Protein AF-A0A1R2BJL4-F1 (afdb_monomer)

Structure (mmCIF, N/CA/C/O backbone):
data_AF-A0A1R2BJL4-F1
#
_entry.id   AF-A0A1R2BJL4-F1
#
loop_
_atom_site.group_PDB
_atom_site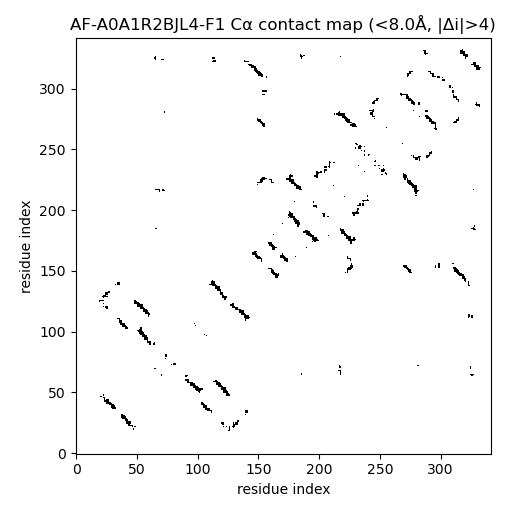.id
_atom_site.type_symbol
_atom_site.label_atom_id
_atom_site.label_alt_id
_atom_site.label_comp_id
_atom_site.label_asym_id
_atom_site.label_entity_id
_atom_site.label_seq_id
_atom_site.pdbx_PDB_ins_code
_atom_site.Cartn_x
_atom_site.Cartn_y
_atom_site.Cartn_z
_atom_site.occupancy
_atom_site.B_iso_or_equiv
_atom_site.auth_seq_id
_atom_site.auth_comp_id
_atom_site.auth_asym_id
_atom_site.auth_atom_id
_atom_site.pdbx_PDB_model_num
ATOM 1 N N . MET A 1 1 ? -61.678 41.851 78.976 1.00 39.38 1 MET A N 1
ATOM 2 C CA . MET A 1 1 ? -61.535 41.968 77.511 1.00 39.38 1 MET A CA 1
ATOM 3 C C . MET A 1 1 ? -60.397 41.042 77.109 1.00 39.38 1 MET A C 1
ATOM 5 O O . MET A 1 1 ? -59.270 41.277 77.517 1.00 39.38 1 MET A O 1
ATOM 9 N N . ILE A 1 2 ? -60.737 39.905 76.502 1.00 39.28 2 ILE A N 1
ATOM 10 C CA . ILE A 1 2 ? -59.840 38.771 76.231 1.00 39.28 2 ILE A CA 1
ATOM 11 C C . ILE A 1 2 ? -59.073 39.050 74.933 1.00 39.28 2 ILE A C 1
ATOM 13 O O . ILE A 1 2 ? -59.706 39.313 73.915 1.00 39.28 2 ILE A O 1
ATOM 17 N N . PHE A 1 3 ? -57.742 38.967 74.962 1.00 39.44 3 PHE A N 1
ATOM 18 C CA . PHE A 1 3 ? -56.905 38.888 73.762 1.00 39.44 3 PHE A CA 1
ATOM 19 C C . PHE A 1 3 ? -56.344 37.466 73.651 1.00 39.44 3 PHE A C 1
ATOM 21 O O . PHE A 1 3 ? -55.551 37.034 74.485 1.00 39.44 3 PHE A O 1
ATOM 28 N N . LEU A 1 4 ? -56.808 36.740 72.631 1.00 40.69 4 LEU A N 1
ATOM 29 C CA . LEU A 1 4 ? -56.277 35.455 72.182 1.00 40.69 4 LEU A CA 1
ATOM 30 C C . LEU A 1 4 ? -55.070 35.708 71.266 1.00 40.69 4 LEU A C 1
ATOM 32 O O . LEU A 1 4 ? -55.190 36.426 70.275 1.00 40.69 4 LEU A O 1
ATOM 36 N N . LEU A 1 5 ? -53.936 35.077 71.569 1.00 41.06 5 LEU A N 1
ATOM 37 C CA . LEU A 1 5 ? -52.771 34.967 70.691 1.00 41.06 5 LEU A CA 1
ATOM 38 C C . LEU A 1 5 ? -52.712 33.520 70.183 1.00 41.06 5 LEU A C 1
ATOM 40 O O . LEU A 1 5 ? -52.382 32.604 70.933 1.00 41.06 5 LEU A O 1
ATOM 44 N N . LEU A 1 6 ? -53.092 33.321 68.920 1.00 41.00 6 LEU A N 1
ATOM 45 C CA . LEU A 1 6 ? -52.952 32.065 68.183 1.00 41.00 6 LEU A CA 1
ATOM 46 C C . LEU A 1 6 ? -51.624 32.131 67.410 1.00 41.00 6 LEU A C 1
ATOM 48 O O . LEU A 1 6 ? -51.520 32.867 66.429 1.00 41.00 6 LEU A O 1
ATOM 52 N N . SER A 1 7 ? -50.597 31.401 67.849 1.00 42.72 7 SER A N 1
ATOM 53 C CA . SER A 1 7 ? -49.362 31.218 67.079 1.00 42.72 7 SER A CA 1
ATOM 54 C C . SER A 1 7 ? -49.481 29.977 66.189 1.00 42.72 7 SER A C 1
ATOM 56 O O . SER A 1 7 ? -49.625 28.847 66.652 1.00 42.72 7 SER A O 1
ATOM 58 N N . LEU A 1 8 ? -49.444 30.216 64.878 1.00 43.56 8 LEU A N 1
ATOM 59 C CA . LEU A 1 8 ? -49.367 29.208 63.825 1.00 43.56 8 LEU A CA 1
ATOM 60 C C . LEU A 1 8 ? -48.008 28.491 63.863 1.00 43.56 8 LEU A C 1
ATOM 62 O O . LEU A 1 8 ? -46.970 29.107 63.630 1.00 43.56 8 LEU A O 1
ATOM 66 N N . PHE A 1 9 ? -48.026 27.178 64.089 1.00 43.06 9 PHE A N 1
ATOM 67 C CA . PHE A 1 9 ? -46.920 26.276 63.765 1.00 43.06 9 PHE A CA 1
ATOM 68 C C . PHE A 1 9 ? -47.044 25.843 62.295 1.00 43.06 9 PHE A C 1
ATOM 70 O O . PHE A 1 9 ? -47.966 25.116 61.932 1.00 43.06 9 PHE A O 1
ATOM 77 N N . LEU A 1 10 ? -46.104 26.271 61.451 1.00 44.22 10 LEU A N 1
ATOM 78 C CA . LEU A 1 10 ? -45.851 25.697 60.125 1.00 44.22 10 LEU A CA 1
ATOM 79 C C . LEU A 1 10 ? -44.658 24.735 60.243 1.00 44.22 10 LEU A C 1
ATOM 81 O O . LEU A 1 10 ? -43.579 25.182 60.638 1.00 44.22 10 LEU A O 1
ATOM 85 N N . PRO A 1 11 ? -44.787 23.439 59.902 1.00 51.19 11 PRO A N 1
ATOM 86 C CA . PRO A 1 11 ? -43.633 22.562 59.816 1.00 51.19 11 PRO A CA 1
ATOM 87 C C . PRO A 1 11 ? -42.890 22.853 58.509 1.00 51.19 11 PRO A C 1
ATOM 89 O O . PRO A 1 11 ? -43.361 22.544 57.414 1.00 51.19 11 PRO A O 1
ATOM 92 N N . ILE A 1 12 ? -41.706 23.451 58.631 1.00 47.69 12 ILE A N 1
ATOM 93 C CA . ILE A 1 12 ? -40.718 23.536 57.556 1.00 47.69 12 ILE A CA 1
ATOM 94 C C . ILE A 1 12 ? -40.201 22.111 57.312 1.00 47.69 12 ILE A C 1
ATOM 96 O O . ILE A 1 12 ? -39.241 21.657 57.927 1.00 47.69 12 ILE A O 1
ATOM 100 N N . LEU A 1 13 ? -40.865 21.382 56.416 1.00 45.88 13 LEU A N 1
ATOM 101 C CA . LEU A 1 13 ? -40.318 20.192 55.768 1.00 45.88 13 LEU A CA 1
ATOM 102 C C . LEU A 1 13 ? -39.266 20.657 54.755 1.00 45.88 13 LEU A C 1
ATOM 104 O O . LEU A 1 13 ? -39.509 20.705 53.549 1.00 45.88 13 LEU A O 1
ATOM 108 N N . ALA A 1 14 ? -38.084 21.023 55.252 1.00 48.06 14 ALA A N 1
ATOM 109 C CA . ALA A 1 14 ? -36.888 21.070 54.428 1.00 48.06 14 ALA A CA 1
ATOM 110 C C . ALA A 1 14 ? -36.606 19.629 53.981 1.00 48.06 14 ALA A C 1
ATOM 112 O O . ALA A 1 14 ? -36.001 18.841 54.707 1.00 48.06 14 ALA A O 1
ATOM 113 N N . ARG A 1 15 ? -37.121 19.250 52.805 1.00 46.28 15 ARG A N 1
ATOM 114 C CA . ARG A 1 15 ? -36.668 18.047 52.109 1.00 46.28 15 ARG A CA 1
ATOM 115 C C . ARG A 1 15 ? -35.169 18.225 51.903 1.00 46.28 15 ARG A C 1
ATOM 117 O O . ARG A 1 15 ? -34.766 19.016 51.056 1.00 46.28 15 ARG A O 1
ATOM 124 N N . PHE A 1 16 ? -34.366 17.513 52.689 1.00 48.88 16 PHE A N 1
ATOM 125 C CA . PHE A 1 16 ? -32.985 17.225 52.340 1.00 48.88 16 PHE A CA 1
ATOM 126 C C . PHE A 1 16 ? -33.020 16.642 50.927 1.00 48.88 16 PHE A C 1
ATOM 128 O O . PHE A 1 16 ? -33.443 15.503 50.737 1.00 48.88 16 PHE A O 1
ATOM 135 N N . GLN A 1 17 ? -32.674 17.444 49.918 1.00 53.22 17 GLN A N 1
ATOM 136 C CA . GLN A 1 17 ? -32.287 16.869 48.643 1.00 53.22 17 GLN A CA 1
ATOM 137 C C . GLN A 1 17 ? -30.991 16.121 48.939 1.00 53.22 17 GLN A C 1
ATOM 139 O O . GLN A 1 17 ? -30.047 16.767 49.403 1.00 53.22 17 GLN A O 1
ATOM 144 N N . PRO A 1 18 ? -30.944 14.789 48.771 1.00 57.31 18 PRO A N 1
ATOM 145 C CA . PRO A 1 18 ? -29.688 14.076 48.890 1.00 57.31 18 PRO A CA 1
ATOM 146 C C . PRO A 1 18 ? -28.721 14.740 47.913 1.00 57.31 18 PRO A C 1
ATOM 148 O O . PRO A 1 18 ? -28.973 14.798 46.709 1.00 57.31 18 PRO A O 1
ATOM 151 N N . THR A 1 19 ? -27.664 15.343 48.449 1.00 61.03 19 THR A N 1
ATOM 152 C CA . THR A 1 19 ? -26.558 15.844 47.645 1.00 61.03 19 THR A CA 1
ATOM 153 C C . THR A 1 19 ? -25.978 14.627 46.958 1.00 61.03 19 THR A C 1
ATOM 155 O O . THR A 1 19 ? -25.401 13.777 47.631 1.00 61.03 19 THR A O 1
ATOM 158 N N . CYS A 1 20 ? -26.200 14.500 45.652 1.00 64.19 20 CYS A N 1
ATOM 159 C CA . CYS A 1 20 ? -25.606 13.422 44.884 1.00 64.19 20 CYS A CA 1
ATOM 160 C C . CYS A 1 20 ? -24.091 13.534 44.994 1.00 64.19 20 CYS A C 1
ATOM 162 O O . CYS A 1 20 ? -23.487 14.434 44.406 1.00 64.19 20 CYS A O 1
ATOM 164 N N . SER A 1 21 ? -23.490 12.658 45.792 1.00 63.16 21 SER A N 1
ATOM 165 C CA . SER A 1 21 ? -22.058 12.433 45.770 1.00 63.16 21 SER A CA 1
ATOM 166 C C . SER A 1 21 ? -21.698 11.913 44.377 1.00 63.16 21 SER A C 1
ATOM 168 O O . SER A 1 21 ? -22.420 11.125 43.766 1.00 63.16 21 SER A O 1
ATOM 170 N N . PHE A 1 22 ? -20.637 12.474 43.805 1.00 68.94 22 PHE A N 1
ATOM 171 C CA . PHE A 1 22 ? -20.229 12.227 42.426 1.00 68.94 22 PHE A CA 1
ATOM 172 C C . PHE A 1 22 ? -20.044 10.726 42.149 1.00 68.94 22 PHE A C 1
ATOM 174 O O . PHE A 1 22 ? -19.473 10.007 42.963 1.00 68.94 22 PHE A O 1
ATOM 181 N N . ILE A 1 23 ? -20.472 10.261 40.971 1.00 74.19 23 ILE A N 1
ATOM 182 C CA . ILE A 1 23 ? -20.143 8.910 40.498 1.00 74.19 23 ILE A CA 1
ATOM 183 C C . ILE A 1 23 ? -18.714 8.940 39.973 1.00 74.19 23 ILE A C 1
ATOM 185 O O . ILE A 1 23 ? -18.406 9.694 39.043 1.00 74.19 23 ILE A O 1
ATOM 189 N N . GLU A 1 24 ? -17.854 8.100 40.534 1.00 83.50 24 GLU A N 1
ATOM 190 C CA . GLU A 1 24 ? -16.481 7.989 40.065 1.00 83.50 24 GLU A CA 1
ATOM 191 C C . GLU A 1 24 ? -16.394 7.438 38.638 1.00 83.50 24 GLU A C 1
ATOM 193 O O . GLU A 1 24 ? -17.248 6.692 38.148 1.00 83.50 24 GLU A O 1
ATOM 198 N N . VAL A 1 25 ? -15.331 7.841 37.949 1.00 85.00 25 VAL A N 1
ATOM 199 C CA . VAL A 1 25 ? -15.048 7.402 36.586 1.00 85.00 25 VAL A CA 1
ATOM 200 C C . VAL A 1 25 ? -14.598 5.935 36.616 1.00 85.00 25 VAL A C 1
ATOM 202 O O . VAL A 1 25 ? -13.711 5.600 37.402 1.00 85.00 25 VAL A O 1
ATOM 205 N N . PRO A 1 26 ? -15.156 5.050 35.766 1.00 83.12 26 PRO A N 1
ATOM 206 C CA . PRO A 1 26 ? -14.699 3.670 35.705 1.00 83.12 26 PRO A CA 1
ATOM 207 C C . PRO A 1 26 ? -13.227 3.571 35.313 1.00 83.12 26 PRO A C 1
ATOM 209 O O . PRO A 1 26 ? -12.754 4.279 34.420 1.00 83.12 26 PRO A O 1
ATOM 212 N N . ILE A 1 27 ? -12.527 2.628 35.929 1.00 87.56 27 ILE A N 1
ATOM 213 C CA . ILE A 1 27 ? -11.133 2.313 35.635 1.00 87.56 27 ILE A CA 1
ATOM 214 C C . ILE A 1 27 ? -11.081 0.981 34.894 1.00 87.56 27 ILE A C 1
ATOM 216 O O . ILE A 1 27 ? -11.752 0.019 35.257 1.00 87.56 27 ILE A O 1
ATOM 220 N N . TRP A 1 28 ? -10.279 0.915 33.836 1.00 83.38 28 TRP A N 1
ATOM 221 C CA . TRP A 1 28 ? -10.058 -0.326 33.100 1.00 83.38 28 TRP A CA 1
ATOM 222 C C . TRP A 1 28 ? -9.296 -1.340 33.951 1.00 83.38 28 TRP A C 1
ATOM 224 O O . TRP A 1 28 ? -8.192 -1.052 34.406 1.00 83.38 28 TRP A O 1
ATOM 234 N N . VAL A 1 29 ? -9.856 -2.539 34.093 1.00 85.62 29 VAL A N 1
ATOM 235 C CA . VAL A 1 29 ? -9.201 -3.672 34.764 1.00 85.62 29 VAL A CA 1
ATOM 236 C C . VAL A 1 29 ? -8.473 -4.520 33.741 1.00 85.62 29 VAL A C 1
ATOM 238 O O . VAL A 1 29 ? -7.300 -4.855 33.904 1.00 85.62 29 VAL A O 1
ATOM 241 N N . SER A 1 30 ? -9.165 -4.877 32.658 1.00 83.12 30 SER A N 1
ATOM 242 C CA . SER A 1 30 ? -8.567 -5.671 31.598 1.00 83.12 30 SER A CA 1
ATOM 243 C C . SER A 1 30 ? -9.215 -5.408 30.244 1.00 83.12 30 SER A C 1
ATOM 245 O O . SER A 1 30 ? -10.410 -5.141 30.118 1.00 83.12 30 SER A O 1
ATOM 247 N N . LEU A 1 31 ? -8.381 -5.473 29.212 1.00 86.00 31 LEU A N 1
ATOM 248 C CA . LEU A 1 31 ? -8.778 -5.400 27.817 1.00 86.00 31 LEU A CA 1
ATOM 249 C C . LEU A 1 31 ? -7.982 -6.481 27.093 1.00 86.00 31 LEU A C 1
ATOM 251 O O . LEU A 1 31 ? -6.777 -6.351 26.881 1.00 86.00 31 LEU A O 1
ATOM 255 N N . ARG A 1 32 ? -8.639 -7.610 26.829 1.00 85.62 32 ARG A N 1
ATOM 256 C CA . ARG A 1 32 ? -8.005 -8.802 26.257 1.00 85.62 32 ARG A CA 1
ATOM 257 C C . ARG A 1 32 ? -8.651 -9.132 24.932 1.00 85.62 32 ARG A C 1
ATOM 259 O O . ARG A 1 32 ? -9.867 -9.056 24.801 1.00 85.62 32 ARG A O 1
ATOM 266 N N . LEU A 1 33 ? -7.840 -9.557 23.978 1.00 84.94 33 LEU A N 1
ATOM 267 C CA . LEU A 1 33 ? -8.310 -9.965 22.669 1.00 84.94 33 LEU A CA 1
ATOM 268 C C . LEU A 1 33 ? -7.955 -11.429 22.423 1.00 84.94 33 LEU A C 1
ATOM 270 O O . LEU A 1 33 ? -6.810 -11.835 22.610 1.00 84.94 33 LEU A O 1
ATOM 274 N N . ASN A 1 34 ? -8.942 -12.206 21.988 1.00 86.88 34 ASN A N 1
ATOM 275 C CA . ASN A 1 34 ? -8.758 -13.546 21.453 1.00 86.88 34 ASN A CA 1
ATOM 276 C C . ASN A 1 34 ? -9.230 -13.550 19.995 1.00 86.88 34 ASN A C 1
ATOM 278 O O . ASN A 1 34 ? -10.429 -13.634 19.729 1.00 86.88 34 ASN A O 1
ATOM 282 N N . SER A 1 35 ? -8.286 -13.408 19.058 1.00 84.25 35 SER A N 1
ATOM 283 C CA . SER A 1 35 ? -8.569 -13.188 17.633 1.00 84.25 35 SER A CA 1
ATOM 284 C C . SER A 1 35 ? -9.440 -11.941 17.421 1.00 84.25 35 SER A C 1
ATOM 286 O O . SER A 1 35 ? -8.940 -10.829 17.543 1.00 84.25 35 SER A O 1
ATOM 288 N N . THR A 1 36 ? -10.732 -12.096 17.155 1.00 88.50 36 THR A N 1
ATOM 289 C CA . THR A 1 36 ? -11.688 -10.996 16.970 1.00 88.50 36 THR A CA 1
ATOM 290 C C . THR A 1 36 ? -12.620 -10.789 18.164 1.00 88.50 36 THR A C 1
ATOM 292 O O . THR A 1 36 ? -13.431 -9.870 18.146 1.00 88.50 36 THR A O 1
ATOM 295 N N . ILE A 1 37 ? -12.549 -11.633 19.196 1.00 93.12 37 ILE A N 1
ATOM 296 C CA . ILE A 1 37 ? -13.400 -11.517 20.384 1.00 93.12 37 ILE A CA 1
ATOM 297 C C . ILE A 1 37 ? -12.640 -10.745 21.461 1.00 93.12 37 ILE A C 1
ATOM 299 O O . ILE A 1 37 ? -11.632 -11.220 21.991 1.00 93.12 37 ILE A O 1
ATOM 303 N N . GLY A 1 38 ? -13.128 -9.551 21.791 1.00 91.06 38 GLY A N 1
ATOM 304 C CA . GLY A 1 38 ? -12.616 -8.740 22.888 1.00 91.06 38 GLY A CA 1
ATOM 305 C C . GLY A 1 38 ? -13.358 -9.029 24.193 1.00 91.06 38 GLY A C 1
ATOM 306 O O . GLY A 1 38 ? -14.590 -9.032 24.223 1.00 91.06 38 GLY A O 1
ATOM 307 N N . ARG A 1 39 ? -12.609 -9.245 25.275 1.00 94.50 39 ARG A N 1
ATOM 308 C CA . ARG A 1 39 ? -13.103 -9.264 26.655 1.00 94.50 39 ARG A CA 1
ATOM 309 C C . ARG A 1 39 ? -12.700 -7.959 27.330 1.00 94.50 39 ARG A C 1
ATOM 311 O O . ARG A 1 39 ? -11.510 -7.657 27.440 1.00 94.50 39 ARG A O 1
ATOM 318 N N . PHE A 1 40 ? -13.703 -7.221 27.779 1.00 94.00 40 PHE A N 1
ATOM 319 C CA . PHE A 1 40 ? -13.568 -5.905 28.391 1.00 94.00 40 PHE A CA 1
ATOM 320 C C . PHE A 1 40 ? -13.999 -5.996 29.844 1.00 94.00 40 PHE A C 1
ATOM 322 O O . PHE A 1 40 ? -15.074 -6.526 30.113 1.00 94.00 40 PHE A O 1
ATOM 329 N N . GLU A 1 41 ? -13.180 -5.489 30.758 1.00 93.81 41 GLU A N 1
ATOM 330 C CA . GLU A 1 41 ? -13.454 -5.478 32.194 1.00 93.81 41 GLU A CA 1
ATOM 331 C C . GLU A 1 41 ? -13.072 -4.129 32.792 1.00 93.81 41 GLU A C 1
ATOM 333 O O . GLU A 1 41 ? -12.008 -3.575 32.491 1.00 93.81 41 GLU A O 1
ATOM 338 N N . TRP A 1 42 ? -13.936 -3.607 33.656 1.00 93.94 42 TRP A N 1
ATOM 339 C CA . TRP A 1 42 ? -13.728 -2.337 34.341 1.00 93.94 42 TRP A CA 1
ATOM 340 C C . TRP A 1 42 ? -14.223 -2.395 35.784 1.00 93.94 42 TRP A C 1
ATOM 342 O O . TRP A 1 42 ? -15.074 -3.199 36.152 1.00 93.94 42 TRP A O 1
ATOM 352 N N . GLU A 1 43 ? -13.697 -1.504 36.606 1.00 91.88 43 GLU A N 1
ATOM 353 C CA . GLU A 1 43 ? -14.032 -1.365 38.015 1.00 91.88 43 GLU A CA 1
ATOM 354 C C . GLU A 1 43 ? -14.427 0.073 38.333 1.00 91.88 43 GLU A C 1
ATOM 356 O O . GLU A 1 43 ? -14.174 1.000 37.564 1.00 91.88 43 GLU A O 1
ATOM 361 N N . LEU A 1 44 ? -15.091 0.240 39.472 1.00 83.50 44 LEU A N 1
ATOM 362 C CA . LEU A 1 44 ? -15.393 1.538 40.056 1.00 83.50 44 LEU A CA 1
ATOM 363 C C . LEU A 1 44 ? -14.644 1.614 41.389 1.00 83.50 44 LEU A C 1
ATOM 365 O O . LEU A 1 44 ? -14.825 0.689 42.187 1.00 83.50 44 LEU A O 1
ATOM 369 N N . PRO A 1 45 ? -13.805 2.640 41.613 1.00 73.94 45 PRO A N 1
ATOM 370 C CA . PRO A 1 45 ? -12.955 2.699 42.800 1.00 73.94 45 PRO A CA 1
ATOM 371 C C . PRO A 1 45 ? -13.771 2.824 44.096 1.00 73.94 45 PRO A C 1
ATOM 373 O O . PRO A 1 45 ? -13.427 2.192 45.094 1.00 73.94 45 PRO A O 1
ATOM 376 N N . TYR A 1 46 ? -14.889 3.555 44.067 1.00 69.56 46 TYR A N 1
ATOM 377 C CA . TYR A 1 46 ? -15.808 3.721 45.191 1.00 69.56 46 TYR A CA 1
ATOM 378 C C . TYR A 1 46 ? -17.244 4.039 44.725 1.00 69.56 46 TYR A C 1
ATOM 380 O O . TYR A 1 46 ? -17.455 4.665 43.685 1.00 69.56 46 TYR A O 1
ATOM 388 N N . LEU A 1 47 ? -18.252 3.587 45.485 1.00 66.56 47 LEU A N 1
ATOM 389 C CA . LEU A 1 47 ? -19.674 3.831 45.209 1.00 66.56 47 LEU A CA 1
ATOM 390 C C . LEU A 1 47 ? -20.467 4.029 46.502 1.00 66.56 47 LEU A C 1
ATOM 392 O O . LEU A 1 47 ? -20.569 3.107 47.307 1.00 66.56 47 LEU A O 1
ATOM 396 N N . GLU A 1 48 ? -21.105 5.191 46.646 1.00 67.00 48 GLU A N 1
ATOM 397 C CA . GLU A 1 48 ? -22.159 5.409 47.653 1.00 67.00 48 GLU A CA 1
ATOM 398 C C . GLU A 1 48 ? -23.559 5.081 47.113 1.00 67.00 48 GLU A C 1
ATOM 400 O O . GLU A 1 48 ? -24.489 4.881 47.891 1.00 67.00 48 GLU A O 1
ATOM 405 N N . ASP A 1 49 ? -23.709 4.999 45.787 1.00 78.69 49 ASP A N 1
ATOM 406 C CA . ASP A 1 49 ? -24.994 4.843 45.105 1.00 78.69 49 ASP A CA 1
ATOM 407 C C . ASP A 1 49 ? -25.058 3.560 44.249 1.00 78.69 49 ASP A C 1
ATOM 409 O O . ASP A 1 49 ? -24.045 2.960 43.876 1.00 78.69 49 ASP A O 1
ATOM 413 N N . THR A 1 50 ? -26.279 3.109 43.951 1.00 87.06 50 THR A N 1
ATOM 414 C CA . THR A 1 50 ? -26.542 1.885 43.189 1.00 87.06 50 THR A CA 1
ATOM 415 C C . THR A 1 50 ? -26.368 2.141 41.695 1.00 87.06 50 THR A C 1
ATOM 417 O O . THR A 1 50 ? -27.179 2.822 41.063 1.00 87.06 50 THR A O 1
ATOM 420 N N . ILE A 1 51 ? -25.336 1.532 41.109 1.00 87.69 51 ILE A N 1
ATOM 421 C CA . ILE A 1 51 ? -25.158 1.508 39.656 1.00 87.69 51 ILE A CA 1
ATOM 422 C C . ILE A 1 51 ? -26.250 0.663 39.015 1.00 87.69 51 ILE A C 1
ATOM 424 O O . ILE A 1 51 ? -26.418 -0.513 39.332 1.00 87.69 51 ILE A O 1
ATOM 428 N N . ILE A 1 52 ? -26.957 1.274 38.070 1.00 91.88 52 ILE A N 1
ATOM 429 C CA . ILE A 1 52 ? -28.023 0.627 37.303 1.00 91.88 52 ILE A CA 1
ATOM 430 C C . ILE A 1 52 ? -27.549 0.177 35.927 1.00 91.88 52 ILE A C 1
ATOM 432 O O . ILE A 1 52 ? -28.189 -0.666 35.304 1.00 91.88 52 ILE A O 1
ATOM 436 N N . LEU A 1 53 ? -26.447 0.743 35.428 1.00 95.12 53 LEU A N 1
ATOM 437 C CA . LEU A 1 53 ? -25.984 0.474 34.076 1.00 95.12 53 LEU A CA 1
ATOM 438 C C . LEU A 1 53 ? -24.520 0.860 33.886 1.00 95.12 53 LEU A C 1
ATOM 440 O O . LEU A 1 53 ? -24.032 1.833 34.454 1.00 95.12 53 LEU A O 1
ATOM 444 N N . HIS A 1 54 ? -23.854 0.153 32.992 1.00 95.19 54 HIS A N 1
ATOM 445 C CA . HIS A 1 54 ? -22.606 0.555 32.374 1.00 95.19 54 HIS A CA 1
ATOM 446 C C . HIS A 1 54 ? -22.828 0.734 30.882 1.00 95.19 54 HIS A C 1
ATOM 448 O O . HIS A 1 54 ? -23.563 -0.034 30.262 1.00 95.19 54 HIS A O 1
ATOM 454 N N . GLU A 1 55 ? -22.164 1.729 30.311 1.00 96.81 55 GLU A N 1
ATOM 455 C CA . GLU A 1 55 ? -22.179 2.007 28.886 1.00 96.81 55 GLU A CA 1
ATOM 456 C C . GLU A 1 55 ? -20.752 1.953 28.348 1.00 96.81 55 GLU A C 1
ATOM 458 O O . GLU A 1 55 ? -19.900 2.751 28.740 1.00 96.81 55 GLU A O 1
ATOM 463 N N . LEU A 1 56 ? -20.506 1.021 27.431 1.00 96.56 56 LEU A N 1
ATOM 464 C CA . LEU A 1 56 ? -19.245 0.883 26.716 1.00 96.56 56 LEU A CA 1
ATOM 465 C C . LEU A 1 56 ? -19.446 1.354 25.280 1.00 96.56 56 LEU A C 1
ATOM 467 O O . LEU A 1 56 ? -20.329 0.873 24.562 1.00 96.56 56 LEU A O 1
ATOM 471 N N . GLN A 1 57 ? -18.599 2.291 24.871 1.00 97.69 57 GLN A N 1
ATOM 472 C CA . GLN A 1 57 ? -18.578 2.838 23.528 1.00 97.69 57 GLN A CA 1
ATOM 473 C C . GLN A 1 57 ? -17.259 2.533 22.838 1.00 97.69 57 GLN A C 1
ATOM 475 O O . GLN A 1 57 ? -16.210 2.416 23.478 1.00 97.69 57 GLN A O 1
ATOM 480 N N . TYR A 1 58 ? -17.319 2.482 21.514 1.00 96.25 58 TYR A N 1
ATOM 481 C CA . TYR A 1 58 ? -16.140 2.408 20.673 1.00 96.25 58 TYR A CA 1
ATOM 482 C C . TYR A 1 58 ? -16.195 3.404 19.521 1.00 96.25 58 TYR A C 1
ATOM 484 O O . TYR A 1 58 ? -17.270 3.843 19.117 1.00 96.25 58 TYR A O 1
ATOM 492 N N . ALA A 1 59 ? -15.031 3.732 18.980 1.00 94.38 59 ALA A N 1
ATOM 493 C CA . ALA A 1 59 ? -14.878 4.398 17.696 1.00 94.38 59 ALA A CA 1
ATOM 494 C C . ALA A 1 59 ? -13.855 3.631 16.853 1.00 94.38 59 ALA A C 1
ATOM 496 O O . ALA A 1 59 ? -12.915 3.040 17.392 1.00 94.38 59 ALA A O 1
ATOM 497 N N . THR A 1 60 ? -14.029 3.653 15.537 1.00 91.69 60 THR A N 1
ATOM 498 C CA . THR A 1 60 ? -13.071 3.113 14.562 1.00 91.69 60 THR A CA 1
ATOM 499 C C . THR A 1 60 ? -12.530 4.244 13.700 1.00 91.69 60 THR A C 1
ATOM 501 O O . THR A 1 60 ? -13.114 5.330 13.680 1.00 91.69 60 THR A O 1
ATOM 504 N N . PRO A 1 61 ? -11.439 4.030 12.956 1.00 88.38 61 PRO A N 1
ATOM 505 C CA . PRO A 1 61 ? -11.042 4.983 11.945 1.00 88.38 61 PRO A CA 1
ATOM 506 C C . PRO A 1 61 ? -12.130 5.181 10.887 1.00 88.38 61 PRO A C 1
ATOM 508 O O . PRO A 1 61 ? -12.863 4.251 10.543 1.00 88.38 61 PRO A O 1
ATOM 511 N N . SER A 1 62 ? -12.229 6.398 10.368 1.00 86.88 62 SER A N 1
ATOM 512 C CA . SER A 1 62 ? -13.053 6.732 9.214 1.00 86.88 62 SER A CA 1
ATOM 513 C C . SER A 1 62 ? -12.430 6.169 7.934 1.00 86.88 62 SER A C 1
ATOM 515 O O . SER A 1 62 ? -11.257 5.795 7.893 1.00 86.88 62 SER A O 1
ATOM 517 N N . SER A 1 63 ? -13.191 6.167 6.839 1.00 81.06 63 SER A N 1
ATOM 518 C CA . SER A 1 63 ? -12.683 5.762 5.519 1.00 81.06 63 SER A CA 1
ATOM 519 C C . SER A 1 63 ? -11.522 6.628 5.007 1.00 81.06 63 SER A C 1
ATOM 521 O O . SER A 1 63 ? -10.811 6.222 4.092 1.00 81.06 63 SER A O 1
ATOM 523 N N . GLN A 1 64 ? -11.310 7.814 5.584 1.00 81.44 64 GLN A N 1
ATOM 524 C CA . GLN A 1 64 ? -10.213 8.711 5.217 1.00 81.44 64 GLN A CA 1
ATOM 525 C C . GLN A 1 64 ? -8.899 8.362 5.924 1.00 81.44 64 GLN A C 1
ATOM 527 O O . GLN A 1 64 ? -7.844 8.790 5.464 1.00 81.44 64 GLN A O 1
ATOM 532 N N . TRP A 1 65 ? -8.946 7.571 7.002 1.00 81.94 65 TRP A N 1
ATOM 533 C CA . TRP A 1 65 ? -7.770 7.194 7.791 1.00 81.94 65 TRP A CA 1
ATOM 534 C C . TRP A 1 65 ? -6.671 6.577 6.931 1.00 81.94 65 TRP A C 1
ATOM 536 O O . TRP A 1 65 ? -5.533 7.037 6.934 1.00 81.94 65 TRP A O 1
ATOM 546 N N . CYS A 1 66 ? -7.027 5.562 6.147 1.00 76.44 66 CYS A N 1
ATOM 547 C CA . CYS A 1 66 ? -6.065 4.814 5.348 1.00 76.44 66 CYS A CA 1
ATOM 548 C C . CYS A 1 66 ? -5.496 5.632 4.175 1.00 76.44 66 CYS A C 1
ATOM 550 O O . CYS A 1 66 ? -4.458 5.270 3.641 1.00 76.44 66 CYS A O 1
ATOM 552 N N . ASN A 1 67 ? -6.133 6.750 3.809 1.00 77.31 67 ASN A N 1
ATOM 553 C CA . ASN A 1 67 ? -5.668 7.662 2.761 1.00 77.31 67 ASN A CA 1
ATOM 554 C C . ASN A 1 67 ? -4.913 8.880 3.325 1.00 77.31 67 ASN A C 1
ATOM 556 O O . ASN A 1 67 ? -4.549 9.792 2.581 1.00 77.31 67 ASN A O 1
ATOM 560 N N . SER A 1 68 ? -4.692 8.942 4.640 1.00 80.38 68 SER A N 1
ATOM 561 C CA . SER A 1 68 ? -3.987 10.062 5.255 1.00 80.38 68 SER A CA 1
ATOM 562 C C . SER A 1 68 ? -2.483 9.971 5.008 1.00 80.38 68 SER A C 1
ATOM 564 O O . SER A 1 68 ? -1.799 9.081 5.522 1.00 80.38 68 SER A O 1
ATOM 566 N N . LEU A 1 69 ? -1.951 10.975 4.309 1.00 75.75 69 LEU A N 1
ATOM 567 C CA . LEU A 1 69 ? -0.514 11.166 4.087 1.00 75.75 69 LEU A CA 1
ATOM 568 C C . LEU A 1 69 ? 0.298 11.080 5.383 1.00 75.75 69 LEU A C 1
ATOM 570 O O . LEU A 1 69 ? 1.356 10.448 5.426 1.00 75.75 69 LEU A O 1
ATOM 574 N N . SER A 1 70 ? -0.224 11.701 6.444 1.00 74.38 70 SER A N 1
ATOM 575 C CA . SER A 1 70 ? 0.434 11.800 7.744 1.00 74.38 70 SER A CA 1
ATOM 576 C C . SER A 1 70 ? 0.581 10.434 8.410 1.00 74.38 70 SER A C 1
ATOM 578 O O . SER A 1 70 ? 1.631 10.146 8.978 1.00 74.38 70 SER A O 1
ATOM 580 N N . ILE A 1 71 ? -0.426 9.559 8.295 1.00 71.44 71 ILE A N 1
ATOM 581 C CA . ILE A 1 71 ? -0.401 8.214 8.898 1.00 71.44 71 ILE A CA 1
ATOM 582 C C . ILE A 1 71 ? 0.697 7.354 8.257 1.00 71.44 71 ILE A C 1
ATOM 584 O O . ILE A 1 71 ? 1.401 6.620 8.958 1.00 71.44 71 ILE A O 1
ATOM 588 N N . GLY A 1 72 ? 0.910 7.528 6.948 1.00 66.81 72 GLY A N 1
ATOM 589 C CA . GLY A 1 72 ? 2.007 6.945 6.169 1.00 66.81 72 GLY A CA 1
ATOM 590 C C . GLY A 1 72 ? 3.412 7.209 6.719 1.00 66.81 72 GLY A C 1
ATOM 591 O O . GLY A 1 72 ? 4.321 6.407 6.485 1.00 66.81 72 GLY A O 1
ATOM 592 N N . MET A 1 73 ? 3.587 8.318 7.443 1.00 68.94 73 MET A N 1
ATOM 593 C CA . MET A 1 73 ? 4.881 8.820 7.915 1.00 68.94 73 MET A CA 1
ATOM 594 C C . MET A 1 73 ? 5.142 8.546 9.401 1.00 68.94 73 MET A C 1
ATOM 596 O O . MET A 1 73 ? 6.271 8.709 9.864 1.00 68.94 73 MET A O 1
ATOM 600 N N . ILE A 1 74 ? 4.130 8.119 10.163 1.00 68.44 74 ILE A N 1
ATOM 601 C CA . ILE A 1 74 ? 4.281 7.872 11.600 1.00 68.44 74 ILE A CA 1
ATOM 602 C C . ILE A 1 74 ? 5.163 6.643 11.834 1.00 68.44 74 ILE A C 1
ATOM 604 O O . ILE A 1 74 ? 4.891 5.544 11.334 1.00 68.44 74 ILE A O 1
ATOM 608 N N . ASN A 1 75 ? 6.194 6.807 12.665 1.00 66.50 75 ASN A N 1
ATOM 609 C CA . ASN A 1 75 ? 6.973 5.698 13.195 1.00 66.50 75 ASN A CA 1
ATOM 610 C C . ASN A 1 75 ? 6.315 5.149 14.468 1.00 66.50 75 ASN A C 1
ATOM 612 O O . ASN A 1 75 ? 6.587 5.613 15.571 1.00 66.50 75 ASN A O 1
ATOM 616 N N . TRP A 1 76 ? 5.483 4.119 14.321 1.00 63.12 76 TRP A N 1
ATOM 617 C CA . TRP A 1 76 ? 4.791 3.492 15.452 1.00 63.12 76 TRP A CA 1
ATOM 618 C C . TRP A 1 76 ? 5.722 2.755 16.429 1.00 63.12 76 TRP A C 1
ATOM 620 O O . TRP A 1 76 ? 5.304 2.452 17.540 1.00 63.12 76 TRP A O 1
ATOM 630 N N . ASN A 1 77 ? 6.994 2.533 16.071 1.00 57.66 77 ASN A N 1
ATOM 631 C CA . ASN A 1 77 ? 7.996 1.998 16.999 1.00 57.66 77 ASN A CA 1
ATOM 632 C C . ASN A 1 77 ? 8.590 3.084 17.915 1.00 57.66 77 ASN A C 1
ATOM 634 O O . ASN A 1 77 ? 9.301 2.756 18.861 1.00 57.66 77 ASN A O 1
ATOM 638 N N . ASN A 1 78 ? 8.327 4.366 17.634 1.00 59.59 78 ASN A N 1
ATOM 639 C CA . ASN A 1 78 ? 8.728 5.491 18.474 1.00 59.59 78 ASN A CA 1
ATOM 640 C C . ASN A 1 78 ? 7.597 6.542 18.561 1.00 59.59 78 ASN A C 1
ATOM 642 O O . ASN A 1 78 ? 7.676 7.601 17.931 1.00 59.59 78 ASN A O 1
ATOM 646 N N . PRO A 1 79 ? 6.522 6.247 19.316 1.00 44.81 79 PRO A N 1
ATOM 647 C CA . PRO A 1 79 ? 5.306 7.061 19.348 1.00 44.81 79 PRO A CA 1
ATOM 648 C C . PRO A 1 79 ? 5.494 8.459 19.961 1.00 44.81 79 PRO A C 1
ATOM 650 O O . PRO A 1 79 ? 4.635 9.315 19.791 1.00 44.81 79 PRO A O 1
ATOM 653 N N . THR A 1 80 ? 6.619 8.748 20.621 1.00 44.41 80 THR A N 1
ATOM 654 C CA . THR A 1 80 ? 6.918 10.103 21.124 1.00 44.41 80 THR A CA 1
ATOM 655 C C . THR A 1 80 ? 7.261 11.097 20.011 1.00 44.41 80 THR A C 1
ATOM 657 O O . THR A 1 80 ? 7.275 12.299 20.255 1.00 44.41 80 THR A O 1
ATOM 660 N N . ALA A 1 81 ? 7.490 10.623 18.781 1.00 44.59 81 ALA A N 1
ATOM 661 C CA . ALA A 1 81 ? 7.661 11.460 17.592 1.00 44.59 81 ALA A CA 1
ATOM 662 C C . ALA A 1 81 ? 6.330 11.805 16.887 1.00 44.59 81 ALA A C 1
ATOM 664 O O . ALA A 1 81 ? 6.346 12.362 15.788 1.00 44.59 81 ALA A O 1
ATOM 665 N N . ILE A 1 82 ? 5.179 11.444 17.469 1.00 48.31 82 ILE A N 1
ATOM 666 C CA . ILE A 1 82 ? 3.871 11.699 16.862 1.00 48.31 82 ILE A CA 1
ATOM 667 C C . ILE A 1 82 ? 3.551 13.200 16.892 1.00 48.31 82 ILE A C 1
ATOM 669 O O . ILE A 1 82 ? 3.573 13.863 17.928 1.00 48.31 82 ILE A O 1
ATOM 673 N N . ILE A 1 83 ? 3.236 13.714 15.704 1.00 49.38 83 ILE A N 1
ATOM 674 C CA . ILE A 1 83 ? 2.633 15.020 15.447 1.00 49.38 83 ILE A CA 1
ATOM 675 C C . ILE A 1 83 ? 1.297 15.062 16.205 1.00 49.38 83 ILE A C 1
ATOM 677 O O . ILE A 1 83 ? 0.423 14.262 15.894 1.00 49.38 83 ILE A O 1
ATOM 681 N N . SER A 1 84 ? 1.204 15.942 17.207 1.00 52.88 84 SER A N 1
ATOM 682 C CA . SER A 1 84 ? 0.049 16.280 18.063 1.00 52.88 84 SER A CA 1
ATOM 683 C C . SER A 1 84 ? -1.227 15.420 17.937 1.00 52.88 84 SER A C 1
ATOM 685 O O . SER A 1 84 ? -1.889 15.404 16.899 1.00 52.88 84 SER A O 1
ATOM 687 N N . ASP A 1 85 ? -1.663 14.831 19.060 1.00 55.69 85 ASP A N 1
ATOM 688 C CA . ASP A 1 85 ? -2.893 14.020 19.213 1.00 55.69 85 ASP A CA 1
ATOM 689 C C . ASP A 1 85 ? -4.141 14.596 18.504 1.00 55.69 85 ASP A C 1
ATOM 691 O O . ASP A 1 85 ? -4.993 13.857 18.008 1.00 55.69 85 ASP A O 1
ATOM 695 N N . PHE A 1 86 ? -4.218 15.923 18.374 1.00 55.03 86 PHE A N 1
ATOM 696 C CA . PHE A 1 86 ? -5.311 16.645 17.726 1.00 55.03 86 PHE A CA 1
ATOM 697 C C . PHE A 1 86 ? -5.525 16.298 16.240 1.00 55.03 86 PHE A C 1
ATOM 699 O O . PHE A 1 86 ? -6.664 16.269 15.776 1.00 55.03 86 PHE A O 1
ATOM 706 N N . LEU A 1 87 ? -4.462 16.025 15.473 1.00 58.94 87 LEU A N 1
ATOM 707 C CA . LEU A 1 87 ? -4.589 15.715 14.040 1.00 58.94 87 LEU A CA 1
ATOM 708 C C . LEU A 1 87 ? -5.126 14.306 13.785 1.00 58.94 87 LEU A C 1
ATOM 710 O O . LEU A 1 87 ? -5.682 14.049 12.721 1.00 58.94 87 LEU A O 1
ATOM 714 N N . ILE A 1 88 ? -4.962 13.398 14.745 1.00 68.12 88 ILE A N 1
ATOM 715 C CA . ILE A 1 88 ? -5.361 11.998 14.607 1.00 68.12 88 ILE A CA 1
ATOM 716 C C . ILE A 1 88 ? -6.845 11.827 14.943 1.00 68.12 88 ILE A C 1
ATOM 718 O O . ILE A 1 88 ? -7.508 10.990 14.333 1.00 68.12 88 ILE A O 1
ATOM 722 N N . ASP A 1 89 ? -7.387 12.628 15.863 1.00 75.25 89 ASP A N 1
ATOM 723 C CA . ASP A 1 89 ? -8.768 12.504 16.343 1.00 75.25 89 ASP A CA 1
ATOM 724 C C . ASP A 1 89 ? -9.835 12.786 15.277 1.00 75.25 89 ASP A C 1
ATOM 726 O O . ASP A 1 89 ? -10.885 12.141 15.296 1.00 75.25 89 ASP A O 1
ATOM 730 N N . SER A 1 90 ? -9.560 13.656 14.300 1.00 82.00 90 SER A N 1
ATOM 731 C CA . SER A 1 90 ? -10.491 13.953 13.196 1.00 82.00 90 SER A CA 1
ATOM 732 C C . SER A 1 90 ? -10.748 12.759 12.270 1.00 82.00 90 SER A C 1
ATOM 734 O O . SER A 1 90 ? -11.771 12.715 11.587 1.00 82.00 90 SER A O 1
ATOM 736 N N . TYR A 1 91 ? -9.852 11.770 12.263 1.00 84.81 91 TYR A N 1
ATOM 737 C CA . TYR A 1 91 ? -9.981 10.564 11.451 1.00 84.81 91 TYR A CA 1
ATOM 738 C C . TYR A 1 91 ? -10.715 9.426 12.165 1.00 84.81 91 TYR A C 1
ATOM 740 O O . TYR A 1 91 ? -10.736 8.313 11.647 1.00 84.81 91 TYR A O 1
ATOM 748 N N . TRP A 1 92 ? -11.313 9.659 13.334 1.00 88.19 92 TRP A N 1
ATOM 749 C CA . TRP A 1 92 ? -12.131 8.660 14.025 1.00 88.19 92 TRP A CA 1
ATOM 750 C C . TRP A 1 92 ? -13.615 8.919 13.801 1.00 88.19 92 TRP A C 1
ATOM 752 O O . TRP A 1 92 ? -14.067 10.058 13.705 1.00 88.19 92 TRP A O 1
ATOM 762 N N . THR A 1 93 ? -14.397 7.847 13.729 1.00 91.50 93 THR A N 1
ATOM 763 C CA . THR A 1 93 ? -15.855 7.944 13.728 1.00 91.50 93 THR A CA 1
ATOM 764 C C . THR A 1 93 ? -16.352 8.504 15.057 1.00 91.50 93 THR A C 1
ATOM 766 O O . THR A 1 93 ? -15.678 8.427 16.087 1.00 91.50 93 THR A O 1
ATOM 769 N N . SER A 1 94 ? -17.586 9.006 15.070 1.00 93.69 94 SER A N 1
ATOM 770 C CA . SER A 1 94 ? -18.281 9.239 16.333 1.00 93.69 94 SER A CA 1
ATOM 771 C C . SER A 1 94 ? -18.363 7.943 17.143 1.00 93.69 94 SER A C 1
ATOM 773 O O . SER A 1 94 ? -18.460 6.842 16.588 1.00 93.69 94 SER A O 1
ATOM 775 N N . TYR A 1 95 ? -18.322 8.083 18.466 1.00 95.75 95 TYR A N 1
ATOM 776 C CA . TYR A 1 95 ? -18.465 6.947 19.362 1.00 95.75 95 TYR A CA 1
ATOM 777 C C . TYR A 1 95 ? -19.841 6.299 19.207 1.00 95.75 95 TYR A C 1
ATOM 779 O O . TYR A 1 95 ? -20.863 6.982 19.200 1.00 95.75 95 TYR A O 1
ATOM 787 N N . THR A 1 96 ? -19.845 4.973 19.127 1.00 96.88 96 THR A N 1
ATOM 788 C CA . THR A 1 96 ? -21.039 4.133 19.057 1.00 96.88 96 THR A CA 1
ATOM 789 C C . THR A 1 96 ? -21.108 3.253 20.295 1.00 96.88 96 THR A C 1
ATOM 791 O O . THR A 1 96 ? -20.111 2.645 20.691 1.00 96.88 96 THR A O 1
ATOM 794 N N . THR A 1 97 ? -22.285 3.171 20.911 1.00 97.12 97 THR A N 1
ATOM 795 C CA . THR A 1 97 ? -22.535 2.288 22.053 1.00 97.12 97 THR A CA 1
ATOM 796 C C . THR A 1 97 ? -22.603 0.840 21.589 1.00 97.12 97 THR A C 1
ATOM 798 O O . THR A 1 97 ? -23.393 0.498 20.714 1.00 97.12 97 THR A O 1
ATOM 801 N N . ILE A 1 98 ? -21.758 -0.008 22.174 1.00 96.56 98 ILE A N 1
ATOM 802 C CA . ILE A 1 98 ? -21.661 -1.436 21.836 1.00 96.56 98 ILE A CA 1
ATOM 803 C C . ILE A 1 98 ? -22.106 -2.345 22.970 1.00 96.56 98 ILE A C 1
ATOM 805 O O . ILE A 1 98 ? -22.469 -3.494 22.739 1.00 96.56 98 ILE A O 1
ATOM 809 N N . TYR A 1 99 ? -22.111 -1.831 24.196 1.00 97.00 99 TYR A N 1
ATOM 810 C CA . TYR A 1 99 ? -22.664 -2.546 25.327 1.00 97.00 99 TYR A CA 1
ATOM 811 C C . TYR A 1 99 ? -23.348 -1.586 26.291 1.00 97.00 99 TYR A C 1
ATOM 813 O O . TYR A 1 99 ? -22.885 -0.472 26.551 1.00 97.00 99 TYR A O 1
ATOM 821 N N . THR A 1 100 ? -24.481 -2.044 26.809 1.00 96.75 100 THR A N 1
ATOM 822 C CA . THR A 1 100 ? -25.278 -1.359 27.812 1.00 96.75 100 THR A CA 1
ATOM 823 C C . THR A 1 100 ? -25.853 -2.413 28.747 1.00 96.75 100 THR A C 1
ATOM 825 O O . THR A 1 100 ? -26.642 -3.250 28.316 1.00 96.75 100 THR A O 1
ATOM 828 N N . GLY A 1 101 ? -25.429 -2.423 30.009 1.00 95.44 101 GLY A N 1
ATOM 829 C CA . GLY A 1 101 ? -25.864 -3.455 30.949 1.00 95.44 101 GLY A CA 1
ATOM 830 C C . GLY A 1 101 ? -25.275 -3.313 32.345 1.00 95.44 101 GLY A C 1
ATOM 831 O O . GLY A 1 101 ? -24.376 -2.514 32.576 1.00 95.44 101 GLY A O 1
ATOM 832 N N . VAL A 1 102 ? -25.790 -4.100 33.287 1.00 94.25 102 VAL A N 1
ATOM 833 C CA . VAL A 1 102 ? -25.401 -4.050 34.711 1.00 94.25 102 VAL A CA 1
ATOM 834 C C . VAL A 1 102 ? -24.035 -4.668 35.001 1.00 94.25 102 VAL A C 1
ATOM 836 O O . VAL A 1 102 ? -23.441 -4.407 36.043 1.00 94.25 102 VAL A O 1
ATOM 839 N N . PHE A 1 103 ? -23.521 -5.510 34.104 1.00 93.88 103 PHE A N 1
ATOM 840 C CA . PHE A 1 103 ? -22.255 -6.194 34.330 1.00 93.88 103 PHE A CA 1
ATOM 841 C C . PHE A 1 103 ? -21.070 -5.281 34.038 1.00 93.88 103 PHE A C 1
ATOM 843 O O . PHE A 1 103 ? -21.078 -4.510 33.078 1.00 93.88 103 PHE A O 1
ATOM 850 N N . ARG A 1 104 ? -20.019 -5.459 34.839 1.00 93.06 104 ARG A N 1
ATOM 851 C CA . ARG A 1 104 ? -18.702 -4.817 34.712 1.00 93.06 104 ARG A CA 1
ATOM 852 C C . ARG A 1 104 ? -17.792 -5.472 33.671 1.00 93.06 104 ARG A C 1
ATOM 854 O O . ARG A 1 104 ? -16.582 -5.257 33.656 1.00 93.06 104 ARG A O 1
ATOM 861 N N . SER A 1 105 ? -18.371 -6.335 32.845 1.00 94.69 105 SER A N 1
ATOM 862 C CA . SER A 1 105 ? -17.654 -7.005 31.779 1.00 94.69 105 SER A CA 1
ATOM 863 C C . SER A 1 105 ? -18.542 -7.205 30.566 1.00 94.69 105 SER A C 1
ATOM 865 O O . SER A 1 105 ? -19.757 -7.372 30.697 1.00 94.69 105 SER A O 1
ATOM 867 N N . ALA A 1 106 ? -17.921 -7.192 29.391 1.00 95.06 106 ALA A N 1
ATOM 868 C CA . ALA A 1 106 ? -18.586 -7.449 28.125 1.00 95.06 106 ALA A CA 1
ATOM 869 C C . ALA A 1 106 ? -17.690 -8.278 27.203 1.00 95.06 106 ALA A C 1
ATOM 871 O O . ALA A 1 106 ? -16.467 -8.111 27.172 1.00 95.06 106 ALA A O 1
ATOM 872 N N . TRP A 1 107 ? -18.332 -9.152 26.430 1.00 95.38 107 TRP A N 1
ATOM 873 C CA . TRP A 1 107 ? -17.717 -9.894 25.337 1.00 95.38 107 TRP A CA 1
ATOM 874 C C . TRP A 1 107 ? -18.229 -9.316 24.031 1.00 95.38 107 TRP A C 1
ATOM 876 O O . TRP A 1 107 ? -19.438 -9.262 23.811 1.00 95.38 107 TRP A O 1
ATOM 886 N N . ILE A 1 108 ? -17.315 -8.857 23.184 1.00 94.69 108 ILE A N 1
ATOM 887 C CA . ILE A 1 108 ? -17.666 -8.142 21.963 1.00 94.69 108 ILE A CA 1
ATOM 888 C C . ILE A 1 108 ? -16.949 -8.779 20.781 1.00 94.69 108 ILE A C 1
ATOM 890 O O . ILE A 1 108 ? -15.726 -8.919 20.783 1.00 94.69 108 ILE A O 1
ATOM 894 N N . GLN A 1 109 ? -17.723 -9.123 19.755 1.00 95.62 109 GLN A N 1
ATOM 895 C CA . GLN A 1 109 ? -17.203 -9.506 18.451 1.00 95.62 109 GLN A CA 1
ATOM 896 C C . GLN A 1 109 ? -16.791 -8.245 17.683 1.00 95.62 109 GLN A C 1
ATOM 898 O O . GLN A 1 109 ? -17.615 -7.375 17.409 1.00 95.62 109 GLN A O 1
ATOM 90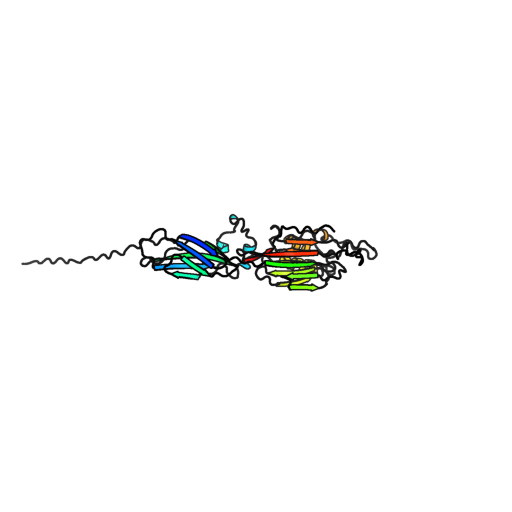3 N N . LEU A 1 110 ? -15.513 -8.157 17.333 1.00 93.25 110 LEU A N 1
ATOM 904 C CA . LEU A 1 110 ? -14.927 -7.063 16.566 1.00 93.25 110 LEU A CA 1
ATOM 905 C C . LEU A 1 110 ? -14.676 -7.500 15.118 1.00 93.25 110 LEU A C 1
ATOM 907 O O . LEU A 1 110 ? -14.655 -8.690 14.797 1.00 93.25 110 LEU A O 1
ATOM 911 N N . LEU A 1 111 ? -14.492 -6.525 14.233 1.00 91.00 111 LEU A N 1
ATOM 912 C CA . LEU A 1 111 ? -14.072 -6.763 12.856 1.00 91.00 111 LEU A CA 1
ATOM 913 C C . LEU A 1 111 ? -12.572 -7.036 12.830 1.00 91.00 111 LEU A C 1
ATOM 915 O O . LEU A 1 111 ? -11.810 -6.434 13.585 1.00 91.00 111 LEU A O 1
ATOM 919 N N . GLU A 1 112 ? -12.151 -7.944 11.960 1.00 89.19 112 GLU A N 1
ATOM 920 C CA . GLU A 1 112 ? -10.745 -8.284 11.760 1.00 89.19 112 GLU A CA 1
ATOM 921 C C . GLU A 1 112 ? -9.976 -7.124 11.111 1.00 89.19 112 GLU A C 1
ATOM 923 O O . GLU A 1 112 ? -10.491 -6.439 10.225 1.00 89.19 112 GLU A O 1
ATOM 928 N N . GLY A 1 113 ? -8.721 -6.923 11.518 1.00 83.31 113 GLY A N 1
ATOM 929 C CA . GLY A 1 113 ? -7.839 -5.948 10.887 1.00 83.31 113 GLY A CA 1
ATOM 930 C C . GLY A 1 113 ? -8.227 -4.507 11.085 1.00 83.31 113 GLY A C 1
ATOM 931 O O . GLY A 1 113 ? -7.917 -3.700 10.221 1.00 83.31 113 GLY A O 1
ATOM 932 N N . MET A 1 114 ? -8.885 -4.191 12.191 1.00 85.62 114 MET A N 1
ATOM 933 C CA . MET A 1 114 ? -9.327 -2.852 12.546 1.00 85.62 114 MET A CA 1
ATOM 934 C C . MET A 1 114 ? -8.627 -2.397 13.822 1.00 85.62 114 MET A C 1
ATOM 936 O O . MET A 1 114 ? -8.218 -3.203 14.658 1.00 85.62 114 MET A O 1
ATOM 940 N N . ILE A 1 115 ? -8.512 -1.084 13.989 1.00 88.00 115 ILE A N 1
ATOM 941 C CA . ILE A 1 115 ? -8.144 -0.469 15.262 1.00 88.00 115 ILE A CA 1
ATOM 942 C C . ILE A 1 115 ? -9.381 0.179 15.888 1.00 88.00 115 ILE A C 1
ATOM 944 O O . ILE A 1 115 ? -10.256 0.694 15.194 1.00 88.00 115 ILE A O 1
ATOM 948 N N . TYR A 1 116 ? -9.457 0.129 17.209 1.00 89.81 116 TYR A N 1
ATOM 949 C CA . TYR A 1 116 ? -10.582 0.583 18.006 1.00 89.81 116 TYR A CA 1
ATOM 950 C C . TYR A 1 116 ? -10.104 1.502 19.124 1.00 89.81 116 TYR A C 1
ATOM 952 O O . TYR A 1 116 ? -9.103 1.206 19.777 1.00 89.81 116 TYR A O 1
ATOM 960 N N . LYS A 1 117 ? -10.862 2.569 19.380 1.00 92.38 117 LYS A N 1
ATOM 961 C CA . LYS A 1 117 ? -10.823 3.359 20.617 1.00 92.38 117 LYS A CA 1
ATOM 962 C C . LYS A 1 117 ? -11.996 2.954 21.488 1.00 92.38 117 LYS A C 1
ATOM 964 O O . LYS A 1 117 ? -13.119 2.979 21.001 1.00 92.38 117 LYS A O 1
ATOM 969 N N . PHE A 1 118 ? -11.762 2.652 22.757 1.00 93.69 118 PHE A N 1
ATOM 970 C CA . PHE A 1 118 ? -12.803 2.307 23.721 1.00 93.69 118 PHE A CA 1
ATOM 971 C C . PHE A 1 118 ? -12.838 3.286 24.884 1.00 93.69 118 PHE A C 1
ATOM 973 O O . PHE A 1 118 ? -11.794 3.732 25.360 1.00 93.69 118 PHE A O 1
ATOM 980 N N . ARG A 1 119 ? -14.049 3.552 25.374 1.00 95.81 119 ARG A N 1
ATOM 981 C CA . ARG A 1 119 ? -14.310 4.272 26.626 1.00 95.81 119 ARG A CA 1
ATOM 982 C C . ARG A 1 119 ? -15.553 3.706 27.301 1.00 95.81 119 ARG A C 1
ATOM 984 O O . ARG A 1 119 ? -16.473 3.249 26.623 1.00 95.81 119 ARG A O 1
ATOM 991 N N . VAL A 1 120 ? -15.592 3.761 28.623 1.00 96.56 120 VAL A N 1
ATOM 992 C CA . VAL A 1 120 ? -16.716 3.269 29.422 1.00 96.56 120 VAL A CA 1
ATOM 993 C C . VAL A 1 120 ? -17.146 4.322 30.437 1.00 96.56 120 VAL A C 1
ATOM 995 O O . VAL A 1 120 ? -16.329 5.102 30.924 1.00 96.56 120 VAL A O 1
ATOM 998 N N . ARG A 1 121 ? -18.441 4.365 30.738 1.00 95.69 121 ARG A N 1
ATOM 999 C CA . ARG A 1 121 ? -19.012 5.145 31.840 1.00 95.69 121 ARG A CA 1
ATOM 1000 C C . ARG A 1 121 ? -20.068 4.326 32.570 1.00 95.69 121 ARG A C 1
ATOM 1002 O O . ARG A 1 121 ? -20.545 3.315 32.053 1.00 95.69 121 ARG A O 1
ATOM 1009 N N . SER A 1 122 ? -20.456 4.780 33.749 1.00 94.19 122 SER A N 1
ATOM 1010 C CA . SER A 1 122 ? -21.504 4.153 34.553 1.00 94.19 122 SER A CA 1
ATOM 1011 C C . SER A 1 122 ? -22.673 5.103 34.738 1.00 94.19 122 SER A C 1
ATOM 1013 O O . SER A 1 122 ? -22.488 6.316 34.746 1.00 94.19 122 SER A O 1
ATOM 1015 N N . GLN A 1 123 ? -23.867 4.549 34.897 1.00 93.88 123 GLN A N 1
ATOM 1016 C CA . GLN A 1 123 ? -25.066 5.270 35.278 1.00 93.88 123 GLN A CA 1
ATOM 1017 C C . GLN A 1 123 ? -25.507 4.814 36.664 1.00 93.88 123 GLN A C 1
ATOM 1019 O O . GLN A 1 123 ? -25.662 3.615 36.912 1.00 93.88 123 GLN A O 1
ATOM 1024 N N . SER A 1 124 ? -25.737 5.774 37.546 1.00 91.38 124 SER A N 1
ATOM 1025 C CA . SER A 1 124 ? -26.292 5.542 38.870 1.00 91.38 124 SER A CA 1
ATOM 1026 C C . SER A 1 124 ? -27.769 5.899 38.925 1.00 91.38 124 SER A C 1
ATOM 1028 O O . SER A 1 124 ? -28.240 6.742 38.155 1.00 91.38 124 SER A O 1
ATOM 1030 N N . LEU A 1 125 ? -28.491 5.268 39.851 1.00 88.12 125 LEU A N 1
ATOM 1031 C CA . LEU A 1 125 ? -29.923 5.484 40.041 1.00 88.12 125 LEU A CA 1
ATOM 1032 C C . LEU A 1 125 ? -30.251 6.944 40.382 1.00 88.12 125 LEU A C 1
ATOM 1034 O O . LEU A 1 125 ? -31.227 7.478 39.857 1.00 88.12 125 LEU A O 1
ATOM 1038 N N . HIS A 1 126 ? -29.437 7.596 41.218 1.00 88.25 126 HIS A N 1
ATOM 1039 C CA . HIS A 1 126 ? -29.723 8.949 41.699 1.00 88.25 126 HIS A CA 1
ATOM 1040 C C . HIS A 1 126 ? -28.832 10.020 41.058 1.00 88.25 126 HIS A C 1
ATOM 1042 O O . HIS A 1 126 ? -29.264 11.165 40.935 1.00 88.25 126 HIS A O 1
ATOM 1048 N N . CYS A 1 127 ? -27.623 9.662 40.608 1.00 84.75 127 CYS A N 1
ATOM 1049 C CA . CYS A 1 127 ? -26.601 10.638 40.195 1.00 84.75 127 CYS A CA 1
ATOM 1050 C C . CYS A 1 127 ? -26.332 10.736 38.686 1.00 84.75 127 CYS A C 1
ATOM 1052 O O . CYS A 1 127 ? -25.424 11.452 38.265 1.00 84.75 127 CYS A O 1
ATOM 1054 N N . GLY A 1 128 ? -27.126 10.066 37.847 1.00 89.38 128 GLY A N 1
ATOM 1055 C CA . GLY A 1 128 ? -26.975 10.153 36.393 1.00 89.38 128 GLY A CA 1
ATOM 1056 C C . GLY A 1 128 ? -25.738 9.407 35.895 1.00 89.38 128 GLY A C 1
ATOM 1057 O O . GLY A 1 128 ? -25.488 8.293 36.340 1.00 89.38 128 GLY A O 1
ATOM 1058 N N . TYR A 1 129 ? -24.992 9.974 34.945 1.00 92.88 129 TYR A N 1
ATOM 1059 C CA . TYR A 1 129 ? -23.807 9.332 34.361 1.00 92.88 129 TYR A CA 1
ATOM 1060 C C . TYR A 1 129 ? -22.504 9.828 34.992 1.00 92.88 129 TYR A C 1
ATOM 1062 O O . TYR A 1 129 ? -22.335 11.025 35.216 1.00 92.88 129 TYR A O 1
ATOM 1070 N N . SER A 1 130 ? -21.546 8.921 35.180 1.00 92.75 130 SER A N 1
ATOM 1071 C CA . SER A 1 130 ? -20.152 9.267 35.454 1.00 92.75 130 SER A CA 1
ATOM 1072 C C . SER A 1 130 ? -19.509 9.981 34.259 1.00 92.75 130 SER A C 1
ATOM 1074 O O . SER A 1 130 ? -20.006 9.939 33.125 1.00 92.75 130 SER A O 1
ATOM 1076 N N . GLY A 1 131 ? -18.322 10.549 34.487 1.00 91.81 131 GLY A N 1
ATOM 1077 C CA . GLY A 1 131 ? -17.399 10.865 33.397 1.00 91.81 131 GLY A CA 1
ATOM 1078 C C . GLY A 1 131 ? -16.981 9.610 32.616 1.00 91.81 131 GLY A C 1
ATOM 1079 O O . GLY A 1 131 ? -17.169 8.477 33.073 1.00 91.81 131 GLY A O 1
ATOM 1080 N N . TRP A 1 132 ? -16.421 9.820 31.424 1.00 95.50 132 TRP A N 1
ATOM 1081 C CA . TRP A 1 132 ? -15.837 8.749 30.615 1.00 95.50 132 TRP A CA 1
ATOM 1082 C C . TRP A 1 132 ? -14.478 8.325 31.168 1.00 95.50 132 TRP A C 1
ATOM 1084 O O . TRP A 1 132 ? -13.691 9.175 31.579 1.00 95.50 132 TRP A O 1
ATOM 1094 N N . SER A 1 133 ? -14.199 7.023 31.126 1.00 94.19 133 SER A N 1
ATOM 1095 C CA . SER A 1 133 ? -12.876 6.475 31.417 1.00 94.19 133 SER A CA 1
ATOM 1096 C C . SER A 1 133 ? -11.808 6.958 30.433 1.00 94.19 133 SER A C 1
ATOM 1098 O O . SER A 1 133 ? -12.113 7.492 29.361 1.00 94.19 133 SER A O 1
ATOM 1100 N N . GLU A 1 134 ? -10.539 6.727 30.780 1.00 91.12 134 GLU A N 1
ATOM 1101 C CA . GLU A 1 134 ? -9.434 6.886 29.833 1.00 91.12 134 GLU A CA 1
ATOM 1102 C C . GLU A 1 134 ? -9.680 6.087 28.549 1.00 91.12 134 GLU A C 1
ATOM 1104 O O . GLU A 1 134 ? -10.171 4.954 28.585 1.00 91.12 134 GLU A O 1
ATOM 1109 N N . ILE A 1 135 ? -9.267 6.643 27.412 1.00 89.81 135 ILE A N 1
ATOM 1110 C CA . ILE A 1 135 ? -9.359 5.949 26.128 1.00 89.81 135 ILE A CA 1
ATOM 1111 C C . ILE A 1 135 ? -8.358 4.791 26.110 1.00 89.81 135 ILE A C 1
ATOM 1113 O O . ILE A 1 135 ? -7.173 4.971 26.396 1.00 89.81 135 ILE A O 1
ATOM 1117 N N . LYS A 1 136 ? -8.821 3.599 25.724 1.00 86.94 136 LYS A N 1
ATOM 1118 C CA . LYS A 1 136 ? -7.950 2.452 25.430 1.00 86.94 136 LYS A CA 1
ATOM 1119 C C . LYS A 1 136 ? -8.008 2.102 23.953 1.00 86.94 136 LYS A C 1
ATOM 1121 O O . LYS A 1 136 ? -9.062 2.191 23.329 1.00 86.94 136 LYS A O 1
ATOM 1126 N N . TYR A 1 137 ? -6.868 1.683 23.417 1.00 86.06 137 TYR A N 1
ATOM 1127 C CA . TYR A 1 137 ? -6.728 1.274 22.027 1.00 86.06 137 TYR A CA 1
ATOM 1128 C C . TYR A 1 137 ? -6.619 -0.241 21.932 1.00 86.06 137 TYR A C 1
ATOM 1130 O O . TYR A 1 137 ? -5.908 -0.866 22.719 1.00 86.06 137 TYR A O 1
ATOM 1138 N N . LEU A 1 138 ? -7.292 -0.821 20.946 1.00 86.75 138 LEU A N 1
ATOM 1139 C CA . LEU A 1 138 ? -7.189 -2.239 20.627 1.00 86.75 138 LEU A CA 1
ATOM 1140 C C . LEU A 1 138 ? -7.090 -2.410 19.121 1.00 86.75 138 LEU A C 1
ATOM 1142 O O . LEU A 1 138 ? -7.857 -1.800 18.384 1.00 86.75 138 LEU A O 1
ATOM 1146 N N . SER A 1 139 ? -6.181 -3.259 18.664 1.00 85.31 139 SER A N 1
ATOM 1147 C CA . SER A 1 139 ? -6.075 -3.652 17.264 1.00 85.31 139 SER A CA 1
ATOM 1148 C C . SER A 1 139 ? -6.450 -5.122 17.127 1.00 85.31 139 SER A C 1
ATOM 1150 O O . SER A 1 139 ? -5.985 -5.962 17.897 1.00 85.31 139 SER A O 1
ATOM 1152 N N . THR A 1 140 ? -7.311 -5.443 16.165 1.00 84.06 140 THR A N 1
ATOM 1153 C CA . THR A 1 140 ? -7.608 -6.831 15.818 1.00 84.06 140 THR A CA 1
ATOM 1154 C C . THR A 1 140 ? -6.598 -7.327 14.788 1.00 84.06 140 THR A C 1
ATOM 1156 O O . THR A 1 140 ? -6.332 -6.638 13.799 1.00 84.06 140 THR A O 1
ATOM 1159 N N . PRO A 1 141 ? -5.983 -8.504 14.992 1.00 76.69 141 PRO A N 1
ATOM 1160 C CA . PRO A 1 141 ? -5.015 -9.023 14.040 1.00 76.69 141 PRO A CA 1
ATOM 1161 C C . PRO A 1 141 ? -5.696 -9.210 12.686 1.00 76.69 141 PRO A C 1
ATOM 1163 O O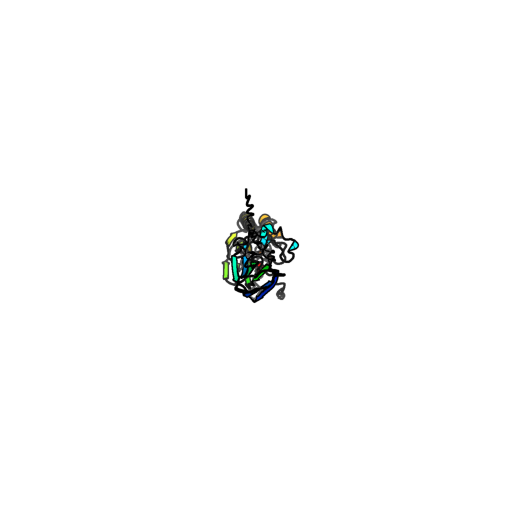 . PRO A 1 141 ? -6.866 -9.570 12.634 1.00 76.69 141 PRO A O 1
ATOM 1166 N N . LYS A 1 142 ? -4.958 -8.965 11.606 1.00 81.25 142 LYS A N 1
ATOM 1167 C CA . LYS A 1 142 ? -5.339 -9.352 10.249 1.00 81.25 142 LYS A CA 1
ATOM 1168 C C . LYS A 1 142 ? -4.122 -9.943 9.583 1.00 81.25 142 LYS A C 1
ATOM 1170 O O . LYS A 1 142 ? -3.204 -9.224 9.197 1.00 81.25 142 LYS A O 1
ATOM 1175 N N . ASN A 1 143 ? -4.122 -11.261 9.452 1.00 69.81 143 ASN A N 1
ATOM 1176 C CA . ASN A 1 143 ? -3.043 -11.967 8.776 1.00 69.81 143 ASN A CA 1
ATOM 1177 C C . ASN A 1 143 ? -3.325 -11.996 7.275 1.00 69.81 143 ASN A C 1
ATOM 1179 O O . ASN A 1 143 ? -3.610 -13.044 6.702 1.00 69.81 143 ASN A O 1
ATOM 1183 N N . LEU A 1 144 ? -3.252 -10.827 6.637 1.00 79.25 144 LEU A N 1
ATOM 1184 C CA . LEU A 1 144 ? -3.222 -10.751 5.183 1.00 79.25 144 LEU A CA 1
ATOM 1185 C C . LEU A 1 144 ? -1.776 -10.635 4.725 1.00 79.25 144 LEU A C 1
ATOM 1187 O O . LEU A 1 144 ? -1.159 -9.574 4.823 1.00 79.25 144 LEU A O 1
ATOM 1191 N N . THR A 1 145 ? -1.261 -11.739 4.199 1.00 80.62 145 THR A N 1
ATOM 1192 C CA . THR A 1 145 ? -0.047 -11.733 3.397 1.00 80.62 145 THR A CA 1
ATOM 1193 C C . THR A 1 145 ? -0.442 -11.589 1.937 1.00 80.62 145 THR A C 1
ATOM 1195 O O . THR A 1 145 ? -1.318 -12.286 1.424 1.00 80.62 145 THR A O 1
ATOM 1198 N N . ALA A 1 146 ? 0.190 -10.640 1.266 1.00 92.88 146 ALA A N 1
ATOM 1199 C CA . ALA A 1 146 ? 0.161 -10.553 -0.182 1.00 92.88 146 ALA A CA 1
ATOM 1200 C C . ALA A 1 146 ? 1.602 -10.556 -0.692 1.00 92.88 146 ALA A C 1
ATOM 1202 O O . ALA A 1 146 ? 2.544 -10.501 0.096 1.00 92.88 146 ALA A O 1
ATOM 1203 N N . TYR A 1 147 ? 1.811 -10.648 -1.995 1.00 95.31 147 TYR A N 1
ATOM 1204 C CA . TYR A 1 147 ? 3.135 -10.474 -2.570 1.00 95.31 147 TYR A CA 1
ATOM 1205 C C . TYR A 1 147 ? 3.053 -9.880 -3.969 1.00 95.31 147 TYR A C 1
ATOM 1207 O O . TYR A 1 147 ? 2.108 -10.132 -4.720 1.00 95.31 147 TYR A O 1
ATOM 1215 N N . ILE A 1 148 ? 4.075 -9.106 -4.315 1.00 97.50 148 ILE A N 1
ATOM 1216 C CA . ILE A 1 148 ? 4.273 -8.550 -5.648 1.00 97.50 148 ILE A CA 1
ATOM 1217 C C . ILE A 1 148 ? 5.465 -9.267 -6.280 1.00 97.50 148 ILE A C 1
ATOM 1219 O O . ILE A 1 148 ? 6.508 -9.427 -5.644 1.00 97.50 148 ILE A O 1
ATOM 1223 N N . GLU A 1 149 ? 5.315 -9.689 -7.534 1.00 97.94 149 GLU A N 1
ATOM 1224 C CA . GLU A 1 149 ? 6.417 -10.158 -8.378 1.00 97.94 149 GLU A CA 1
ATOM 1225 C C . GLU A 1 149 ? 6.558 -9.246 -9.591 1.00 97.94 149 GLU A C 1
ATOM 1227 O O . GLU A 1 149 ? 5.580 -8.956 -10.277 1.00 97.94 149 GLU A O 1
ATOM 1232 N N . VAL A 1 150 ? 7.785 -8.833 -9.882 1.00 98.19 150 VAL A N 1
ATOM 1233 C CA . VAL A 1 150 ? 8.118 -7.949 -10.999 1.00 98.19 150 VAL A CA 1
ATOM 1234 C C . VAL A 1 150 ? 9.284 -8.549 -11.754 1.00 98.19 150 VAL A C 1
ATOM 1236 O O . VAL A 1 150 ? 10.257 -8.990 -11.141 1.00 98.19 150 VAL A O 1
ATOM 1239 N N . GLN A 1 151 ? 9.190 -8.552 -13.078 1.00 97.38 151 GLN A N 1
ATOM 1240 C CA . GLN A 1 151 ? 10.289 -8.901 -13.963 1.00 97.38 151 GLN A CA 1
ATOM 1241 C C . GLN A 1 151 ? 10.451 -7.825 -15.026 1.00 97.38 151 GLN A C 1
ATOM 1243 O O . GLN A 1 151 ? 9.562 -7.671 -15.856 1.00 97.38 151 GLN A O 1
ATOM 1248 N N . GLY A 1 152 ? 11.601 -7.157 -15.031 1.00 96.69 152 GLY A N 1
ATOM 1249 C CA . GLY A 1 152 ? 12.092 -6.388 -16.169 1.00 96.69 152 GLY A CA 1
ATOM 1250 C C . GLY A 1 152 ? 12.991 -7.228 -17.069 1.00 96.69 152 GLY A C 1
ATOM 1251 O O . GLY A 1 152 ? 13.665 -8.161 -16.611 1.00 96.69 152 GLY A O 1
ATOM 1252 N N . THR A 1 153 ? 13.004 -6.889 -18.351 1.00 93.62 153 THR A N 1
ATOM 1253 C CA . THR A 1 153 ? 13.727 -7.614 -19.404 1.00 93.62 153 THR A CA 1
ATOM 1254 C C . THR A 1 153 ? 14.683 -6.690 -20.160 1.00 93.62 153 THR A C 1
ATOM 1256 O O . THR A 1 153 ? 14.622 -5.465 -20.014 1.00 93.62 153 THR A O 1
ATOM 1259 N N . SER A 1 154 ? 15.613 -7.301 -20.897 1.00 87.50 154 SER A N 1
ATOM 1260 C CA . SER A 1 154 ? 16.631 -6.643 -21.726 1.00 87.50 154 SER A CA 1
ATOM 1261 C C . SER A 1 154 ? 16.212 -6.527 -23.189 1.00 87.50 154 SER A C 1
ATOM 1263 O O . SER A 1 154 ? 15.169 -7.026 -23.616 1.00 87.50 154 SER A O 1
ATOM 1265 N N . TYR A 1 155 ? 17.115 -5.946 -23.969 1.00 81.00 155 TYR A N 1
ATOM 1266 C CA . TYR A 1 155 ? 17.085 -5.916 -25.420 1.00 81.00 155 TYR A CA 1
ATOM 1267 C C . TYR A 1 155 ? 17.088 -7.347 -25.966 1.00 81.00 155 TYR A C 1
ATOM 1269 O O . TYR A 1 155 ? 17.769 -8.211 -25.409 1.00 81.00 155 TYR A O 1
ATOM 1277 N N . TYR A 1 156 ? 16.267 -7.598 -26.991 1.00 76.19 156 TYR A N 1
ATOM 1278 C CA . TYR A 1 156 ? 16.043 -8.910 -27.621 1.00 76.19 156 TYR A CA 1
ATOM 1279 C C . TYR A 1 156 ? 15.689 -10.085 -26.690 1.00 76.19 156 TYR A C 1
ATOM 1281 O O . TYR A 1 156 ? 15.709 -11.240 -27.101 1.00 76.19 156 TYR A O 1
ATOM 1289 N N . ASN A 1 157 ? 15.303 -9.828 -25.444 1.00 82.31 157 ASN A N 1
ATOM 1290 C CA . ASN A 1 157 ? 14.914 -10.892 -24.533 1.00 82.31 157 ASN A CA 1
ATOM 1291 C C . ASN A 1 157 ? 13.628 -11.590 -25.025 1.00 82.31 157 ASN A C 1
ATOM 1293 O O . ASN A 1 157 ? 12.627 -10.902 -25.228 1.00 82.31 157 ASN A O 1
ATOM 1297 N N . PRO A 1 158 ? 13.602 -12.928 -25.185 1.00 84.75 158 PRO A N 1
ATOM 1298 C CA . PRO A 1 158 ? 12.395 -13.634 -25.620 1.00 84.75 158 PRO A CA 1
ATOM 1299 C C . PRO A 1 158 ? 11.333 -13.746 -24.512 1.00 84.75 158 PRO A C 1
ATOM 1301 O O . PRO A 1 158 ? 10.219 -14.195 -24.772 1.00 84.75 158 PRO A O 1
ATOM 1304 N N . LEU A 1 159 ? 11.668 -13.395 -23.264 1.00 90.06 159 LEU A N 1
ATOM 1305 C CA . LEU A 1 159 ? 10.724 -13.380 -22.151 1.00 90.06 159 LEU A CA 1
ATOM 1306 C C . LEU A 1 159 ? 9.966 -12.053 -22.094 1.00 90.06 159 LEU A C 1
ATOM 1308 O O . LEU A 1 159 ? 10.524 -10.986 -22.331 1.00 90.06 159 LEU A O 1
ATOM 1312 N N . ASP A 1 160 ? 8.710 -12.119 -21.658 1.00 94.94 160 ASP A N 1
ATOM 1313 C CA . ASP A 1 160 ? 7.907 -10.928 -21.389 1.00 94.94 160 ASP A CA 1
ATOM 1314 C C . ASP A 1 160 ? 8.333 -10.219 -20.099 1.00 94.94 160 ASP A C 1
ATOM 1316 O O . ASP A 1 160 ? 8.677 -10.847 -19.089 1.00 94.94 160 ASP A O 1
ATOM 1320 N N . THR A 1 161 ? 8.187 -8.898 -20.088 1.00 97.50 161 THR A N 1
ATOM 1321 C CA . THR A 1 161 ? 8.122 -8.123 -18.849 1.00 97.50 161 THR A CA 1
ATOM 1322 C C . THR A 1 161 ? 6.783 -8.383 -18.174 1.00 97.50 161 THR A C 1
ATOM 1324 O O . THR A 1 161 ? 5.748 -8.443 -18.839 1.00 97.50 161 THR A O 1
ATOM 1327 N N . TYR A 1 162 ? 6.776 -8.560 -16.850 1.00 98.44 162 TYR A N 1
ATOM 1328 C CA . TYR A 1 162 ? 5.537 -8.806 -16.113 1.00 98.44 162 TYR A CA 1
ATOM 1329 C C . TYR A 1 162 ? 5.497 -8.136 -14.745 1.00 98.44 162 TYR A C 1
ATOM 1331 O O . TYR A 1 162 ? 6.520 -7.924 -14.092 1.00 98.44 162 TYR A O 1
ATOM 1339 N N . ILE A 1 163 ? 4.271 -7.889 -14.288 1.00 98.62 163 ILE A N 1
ATOM 1340 C CA . ILE A 1 163 ? 3.942 -7.464 -12.929 1.00 98.62 163 ILE A CA 1
ATOM 1341 C C . ILE A 1 163 ? 2.807 -8.362 -12.442 1.00 98.62 163 ILE A C 1
ATOM 1343 O O . ILE A 1 163 ? 1.802 -8.525 -13.137 1.00 98.62 163 ILE A O 1
ATOM 1347 N N . LYS A 1 164 ? 2.964 -8.964 -11.263 1.00 98.44 164 LYS A N 1
ATOM 1348 C CA . LYS A 1 164 ? 1.948 -9.808 -10.631 1.00 98.44 164 LYS A CA 1
ATOM 1349 C C . LYS A 1 164 ? 1.675 -9.366 -9.204 1.00 98.44 164 LYS A C 1
ATOM 1351 O O . LYS A 1 164 ? 2.601 -9.009 -8.480 1.00 98.44 164 LYS A O 1
ATOM 1356 N N . LEU A 1 165 ? 0.422 -9.504 -8.791 1.00 97.62 165 LEU A N 1
ATOM 1357 C CA . LEU A 1 165 ? -0.032 -9.353 -7.413 1.00 97.62 165 LEU A CA 1
ATOM 1358 C C . 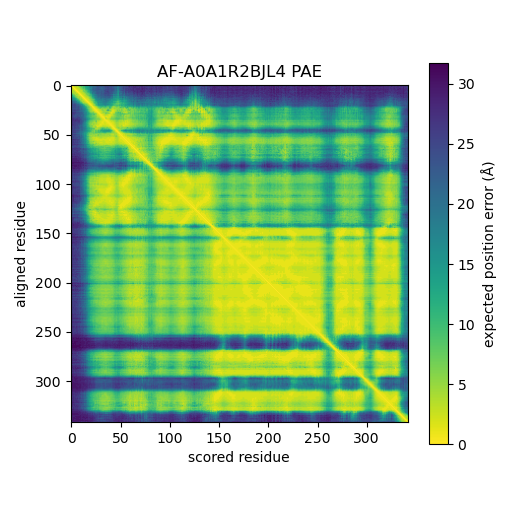LEU A 1 165 ? -0.728 -10.648 -6.993 1.00 97.62 165 LEU A C 1
ATOM 1360 O O . LEU A 1 165 ? -1.704 -11.059 -7.618 1.00 97.62 165 LEU A O 1
ATOM 1364 N N . ASN A 1 166 ? -0.213 -11.319 -5.961 1.00 95.56 166 ASN A N 1
ATOM 1365 C CA . ASN A 1 166 ? -0.720 -12.618 -5.497 1.00 95.56 166 ASN A CA 1
ATOM 1366 C C . ASN A 1 166 ? -0.843 -13.653 -6.629 1.00 95.56 166 ASN A C 1
ATOM 1368 O O . ASN A 1 166 ? -1.830 -14.375 -6.736 1.00 95.56 166 ASN A O 1
ATOM 1372 N N . GLY A 1 167 ? 0.137 -13.666 -7.537 1.00 95.81 167 GLY A N 1
ATOM 1373 C CA . GLY A 1 167 ? 0.148 -14.538 -8.714 1.00 95.81 167 GLY A CA 1
ATOM 1374 C C . GLY A 1 167 ? -0.765 -14.090 -9.863 1.00 95.81 167 GLY A C 1
ATOM 1375 O O . GLY A 1 167 ? -0.562 -14.544 -10.988 1.00 95.81 167 GLY A O 1
ATOM 1376 N N . THR A 1 168 ? -1.696 -13.161 -9.629 1.00 97.62 168 THR A N 1
ATOM 1377 C CA . THR A 1 168 ? -2.534 -12.567 -10.679 1.00 97.62 168 THR A CA 1
ATOM 1378 C C . THR A 1 168 ? -1.698 -11.619 -11.526 1.00 97.62 168 THR A C 1
ATOM 1380 O O . THR A 1 168 ? -1.013 -10.750 -10.990 1.00 97.62 168 THR A O 1
ATOM 1383 N N . ILE A 1 169 ? -1.743 -11.786 -12.847 1.00 98.06 169 ILE A N 1
ATOM 1384 C CA . ILE A 1 169 ? -1.016 -10.940 -13.797 1.00 98.06 169 ILE A CA 1
ATOM 1385 C C . ILE A 1 169 ? -1.719 -9.587 -13.894 1.00 98.06 169 ILE A C 1
ATOM 1387 O O . ILE A 1 169 ? -2.851 -9.506 -14.356 1.00 98.06 169 ILE A O 1
ATOM 1391 N N . LEU A 1 170 ? -1.017 -8.539 -13.475 1.00 97.56 170 LEU A N 1
ATOM 1392 C CA . LEU A 1 170 ? -1.408 -7.143 -13.668 1.00 97.56 170 LEU A CA 1
ATOM 1393 C C . LEU A 1 170 ? -0.887 -6.602 -15.005 1.00 97.56 170 LEU A C 1
ATOM 1395 O O . LEU A 1 170 ? -1.540 -5.820 -15.689 1.00 97.56 170 LEU A O 1
ATOM 1399 N N . TYR A 1 171 ? 0.299 -7.062 -15.403 1.00 98.50 171 TYR A N 1
ATOM 1400 C CA . TYR A 1 171 ? 0.884 -6.782 -16.705 1.00 98.50 171 TYR A CA 1
ATOM 1401 C C . TYR A 1 171 ? 1.661 -7.979 -17.227 1.00 98.50 171 TYR A C 1
ATOM 1403 O O . TYR A 1 171 ? 2.372 -8.631 -16.456 1.00 98.50 171 TYR A O 1
ATOM 1411 N N . LYS A 1 172 ? 1.597 -8.201 -18.540 1.00 98.06 172 LYS A N 1
ATOM 1412 C CA . LYS A 1 172 ? 2.514 -9.078 -19.261 1.00 98.06 172 LYS A CA 1
ATOM 1413 C C . LYS A 1 172 ? 2.640 -8.624 -20.716 1.00 98.06 172 LYS A C 1
ATOM 1415 O O . LYS A 1 172 ? 1.624 -8.521 -21.397 1.00 98.06 172 LYS A O 1
ATOM 1420 N N . GLY A 1 173 ? 3.864 -8.399 -21.181 1.00 96.62 173 GLY A N 1
ATOM 1421 C CA . GLY A 1 173 ? 4.144 -8.122 -22.588 1.00 96.62 173 GLY A CA 1
ATOM 1422 C C . GLY A 1 173 ? 5.552 -7.590 -22.843 1.00 96.62 173 GLY A C 1
ATOM 1423 O O . GLY A 1 173 ? 6.337 -7.387 -21.911 1.00 96.62 173 GLY A O 1
ATOM 1424 N N . SER A 1 174 ? 5.840 -7.349 -24.120 1.00 94.12 174 SER A N 1
ATOM 1425 C CA . SER A 1 174 ? 7.063 -6.705 -24.607 1.00 94.12 174 SER A CA 1
ATOM 1426 C C . SER A 1 174 ? 6.762 -5.288 -25.085 1.00 94.12 174 SER A C 1
ATOM 1428 O O . SER A 1 174 ? 5.726 -5.033 -25.699 1.00 94.12 174 SER A O 1
ATOM 1430 N N . PHE A 1 175 ? 7.675 -4.366 -24.808 1.00 95.94 175 PHE A N 1
ATOM 1431 C CA . PHE A 1 175 ? 7.581 -2.962 -25.201 1.00 95.94 175 PHE A CA 1
ATOM 1432 C C . PHE A 1 175 ? 8.975 -2.330 -25.172 1.00 95.94 175 PHE A C 1
ATOM 1434 O O . PHE A 1 175 ? 9.952 -2.982 -24.814 1.00 95.94 175 PHE A O 1
ATOM 1441 N N . THR A 1 176 ? 9.061 -1.053 -25.521 1.00 95.12 176 THR A N 1
ATOM 1442 C CA . THR A 1 176 ? 10.295 -0.271 -25.431 1.00 95.12 176 THR A CA 1
ATOM 1443 C C . THR A 1 176 ? 10.185 0.717 -24.271 1.00 95.12 176 THR A C 1
ATOM 1445 O O . THR A 1 176 ? 9.181 1.420 -24.166 1.00 95.12 176 THR A O 1
ATOM 1448 N N . GLY A 1 177 ? 11.192 0.774 -23.396 1.00 96.56 177 GLY A N 1
AT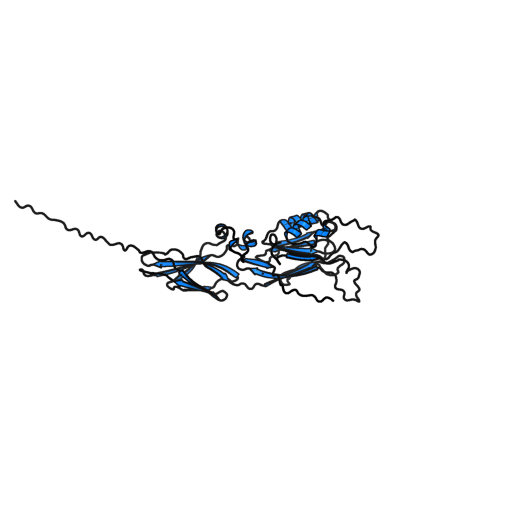OM 1449 C CA . GLY A 1 177 ? 11.270 1.718 -22.281 1.00 96.56 177 GLY A CA 1
ATOM 1450 C C . GLY A 1 177 ? 10.858 1.113 -20.940 1.00 96.56 177 GLY A C 1
ATOM 1451 O O . GLY A 1 177 ? 11.311 0.028 -20.562 1.00 96.56 177 GLY A O 1
ATOM 1452 N N . PHE A 1 178 ? 9.994 1.822 -20.210 1.00 98.44 178 PHE A N 1
ATOM 1453 C CA . PHE A 1 178 ? 9.488 1.419 -18.896 1.00 98.44 178 PHE A CA 1
ATOM 1454 C C . PHE A 1 178 ? 7.976 1.246 -18.881 1.00 98.44 178 PHE A C 1
ATOM 1456 O O . PHE A 1 178 ? 7.253 2.018 -19.497 1.00 98.44 178 PHE A O 1
ATOM 1463 N N . ILE A 1 179 ? 7.491 0.291 -18.093 1.00 98.69 179 ILE A N 1
ATOM 1464 C CA . ILE A 1 179 ? 6.108 0.292 -17.629 1.00 98.69 179 ILE A CA 1
ATOM 1465 C C . ILE A 1 179 ? 6.056 0.766 -16.183 1.00 98.69 179 ILE A C 1
ATOM 1467 O O . ILE A 1 179 ? 6.814 0.282 -15.343 1.00 98.69 179 ILE A O 1
ATOM 1471 N N . LEU A 1 180 ? 5.144 1.692 -15.902 1.00 98.81 180 LEU A N 1
ATOM 1472 C CA . LEU A 1 180 ? 4.760 2.106 -14.560 1.00 98.81 180 LEU A CA 1
ATOM 1473 C C . LEU A 1 180 ? 3.443 1.421 -14.203 1.00 98.81 180 LEU A C 1
ATOM 1475 O O . LEU A 1 180 ? 2.469 1.538 -14.940 1.00 98.81 180 LEU A O 1
ATOM 1479 N N . SER A 1 181 ? 3.394 0.760 -13.052 1.00 98.69 181 SER A N 1
ATOM 1480 C CA . SER A 1 181 ? 2.158 0.294 -12.424 1.00 98.69 181 SER A CA 1
ATOM 1481 C C . SER A 1 181 ? 2.076 0.854 -11.014 1.00 98.69 181 SER A C 1
ATOM 1483 O O . SER A 1 181 ? 3.062 0.841 -10.276 1.00 98.69 181 SER A O 1
ATOM 1485 N N . VAL A 1 182 ? 0.892 1.320 -10.622 1.00 98.69 182 VAL A N 1
ATOM 1486 C CA . VAL A 1 182 ? 0.669 1.911 -9.299 1.00 98.69 182 VAL A CA 1
ATOM 1487 C C . VAL A 1 182 ? -0.466 1.203 -8.591 1.00 98.69 182 VAL A C 1
ATOM 1489 O O . VAL A 1 182 ? -1.552 1.035 -9.145 1.00 98.69 182 VAL A O 1
ATOM 1492 N N . ILE A 1 183 ? -0.203 0.789 -7.355 1.00 98.25 183 ILE A N 1
ATOM 1493 C CA . ILE A 1 183 ? -1.139 0.039 -6.518 1.00 98.25 183 ILE A CA 1
ATOM 1494 C C . ILE A 1 183 ? -1.483 0.870 -5.282 1.00 98.25 183 ILE A C 1
ATOM 1496 O O . ILE A 1 183 ? -0.587 1.382 -4.611 1.00 98.25 183 ILE A O 1
ATOM 1500 N N . ASN A 1 184 ? -2.770 0.983 -4.953 1.00 95.75 184 ASN A N 1
ATOM 1501 C CA . ASN A 1 184 ? -3.203 1.571 -3.688 1.00 95.75 184 ASN A CA 1
ATOM 1502 C C . ASN A 1 184 ? -2.856 0.625 -2.527 1.00 95.75 184 ASN A C 1
ATOM 1504 O O . ASN A 1 184 ? -3.221 -0.550 -2.535 1.00 95.75 184 ASN A O 1
ATOM 1508 N N . ARG A 1 185 ? -2.165 1.132 -1.505 1.00 93.44 185 ARG A N 1
ATOM 1509 C CA . ARG A 1 185 ? -1.670 0.325 -0.381 1.00 93.44 185 ARG A CA 1
ATOM 1510 C C . ARG A 1 185 ? -2.759 -0.153 0.565 1.00 93.44 185 ARG A C 1
ATOM 1512 O O . ARG A 1 185 ? -2.478 -1.017 1.380 1.00 93.44 185 ARG A O 1
ATOM 1519 N N . CYS A 1 186 ? -3.964 0.392 0.510 1.00 89.94 186 CYS A N 1
ATOM 1520 C CA . CYS A 1 186 ? -5.051 0.030 1.417 1.00 89.94 186 CYS A CA 1
ATOM 1521 C C . CYS A 1 186 ? -5.882 -1.105 0.820 1.00 89.94 186 CYS A C 1
ATOM 1523 O O . CYS A 1 186 ? -6.186 -2.083 1.501 1.00 89.94 186 CYS A O 1
ATOM 1525 N N . SER A 1 187 ? -6.216 -0.987 -0.468 1.00 91.44 187 SER A N 1
ATOM 1526 C CA . SER A 1 187 ? -7.074 -1.936 -1.185 1.00 91.44 187 SER A CA 1
ATOM 1527 C C . SER A 1 187 ? -6.316 -2.963 -2.028 1.00 91.44 187 SER A C 1
ATOM 1529 O O . SER A 1 187 ? -6.921 -3.934 -2.477 1.00 91.44 187 SER A O 1
ATOM 1531 N N . LEU A 1 188 ? -5.019 -2.746 -2.275 1.00 94.25 188 LEU A N 1
ATOM 1532 C CA . LEU A 1 188 ? -4.206 -3.468 -3.262 1.00 94.25 188 LEU A CA 1
ATOM 1533 C C . LEU A 1 188 ? -4.762 -3.430 -4.694 1.00 94.25 188 LEU A C 1
ATOM 1535 O O . LEU A 1 188 ? -4.377 -4.238 -5.536 1.00 94.25 188 LEU A O 1
ATOM 1539 N N . GLN A 1 189 ? -5.640 -2.477 -5.005 1.00 96.00 189 GLN A N 1
ATOM 1540 C CA . GLN A 1 189 ? -6.114 -2.280 -6.370 1.00 96.00 189 GLN A CA 1
ATOM 1541 C C . GLN A 1 189 ? -5.075 -1.521 -7.195 1.00 96.00 189 GLN A C 1
ATOM 1543 O O . GLN A 1 189 ? -4.490 -0.541 -6.726 1.00 96.00 189 GLN A O 1
ATOM 1548 N N . GLN A 1 190 ? -4.872 -1.953 -8.440 1.00 97.75 190 GLN A N 1
ATOM 1549 C CA . GLN A 1 190 ? -4.109 -1.186 -9.418 1.00 97.75 190 GLN A CA 1
ATOM 1550 C C . GLN A 1 190 ? -4.917 0.054 -9.811 1.00 97.75 190 GLN A C 1
ATOM 1552 O O . GLN A 1 190 ? -6.009 -0.064 -10.363 1.00 97.75 190 GLN A O 1
ATOM 1557 N N . VAL A 1 191 ? -4.375 1.235 -9.529 1.00 98.06 191 VAL A N 1
ATOM 1558 C CA . VAL A 1 191 ? -5.027 2.522 -9.819 1.00 98.06 191 VAL A CA 1
ATOM 1559 C C . VAL A 1 191 ? -4.513 3.166 -11.102 1.00 98.06 191 VAL A C 1
ATOM 1561 O O . VAL A 1 191 ? -5.154 4.067 -11.634 1.00 98.06 191 VAL A O 1
ATOM 1564 N N . PHE A 1 192 ? -3.362 2.718 -11.609 1.00 98.62 192 PHE A N 1
ATOM 1565 C CA . PHE A 1 192 ? -2.764 3.259 -12.823 1.00 98.62 192 PHE A CA 1
ATOM 1566 C C . PHE A 1 192 ? -1.770 2.287 -13.454 1.00 98.62 192 PHE A C 1
ATOM 1568 O O . PHE A 1 192 ? -1.088 1.544 -12.743 1.00 98.62 192 PHE A O 1
ATOM 1575 N N . GLN A 1 193 ? -1.676 2.337 -14.782 1.00 98.56 193 GLN A N 1
ATOM 1576 C CA . GLN A 1 193 ? -0.716 1.580 -15.571 1.00 98.56 193 GLN A CA 1
ATOM 1577 C C . GLN A 1 193 ? -0.473 2.264 -16.915 1.00 98.56 193 GLN A C 1
ATOM 1579 O O . GLN A 1 193 ? -1.429 2.540 -17.635 1.00 98.56 193 GLN A O 1
ATOM 1584 N N . GLU A 1 194 ? 0.789 2.508 -17.262 1.00 98.69 194 GLU A N 1
ATOM 1585 C CA . GLU A 1 194 ? 1.160 3.121 -18.543 1.00 98.69 194 GLU A CA 1
ATOM 1586 C C . GLU A 1 194 ? 2.594 2.750 -18.943 1.00 98.69 194 GLU A C 1
ATOM 1588 O O . GLU A 1 194 ? 3.453 2.524 -18.085 1.00 98.69 194 GLU A O 1
ATOM 1593 N N . ILE A 1 195 ? 2.837 2.668 -20.254 1.00 98.69 195 ILE A N 1
ATOM 1594 C CA . ILE A 1 195 ? 4.151 2.413 -20.853 1.00 98.69 195 ILE A CA 1
ATOM 1595 C C . ILE A 1 195 ? 4.740 3.741 -21.332 1.00 98.69 195 ILE A C 1
ATOM 1597 O O . ILE A 1 195 ? 4.079 4.498 -22.036 1.00 98.69 195 ILE A O 1
ATOM 1601 N N . TYR A 1 196 ? 6.004 3.974 -21.001 1.00 98.56 196 TYR A N 1
ATOM 1602 C CA . TYR A 1 196 ? 6.780 5.156 -21.347 1.00 98.56 196 TYR A CA 1
ATOM 1603 C C . TYR A 1 196 ? 7.983 4.734 -22.191 1.00 98.56 196 TYR A C 1
ATOM 1605 O O . TYR A 1 196 ? 8.924 4.124 -21.676 1.00 98.56 196 TYR A O 1
ATOM 1613 N N . ASP A 1 197 ? 7.971 5.076 -23.482 1.00 97.50 197 ASP A N 1
ATOM 1614 C CA . ASP A 1 197 ? 9.090 4.805 -24.394 1.00 97.50 197 ASP A CA 1
ATOM 1615 C C . ASP A 1 197 ? 10.238 5.801 -24.173 1.00 97.50 197 ASP A C 1
ATOM 1617 O O . ASP A 1 197 ? 10.394 6.787 -24.895 1.00 97.50 197 ASP A O 1
ATOM 1621 N N . THR A 1 198 ? 11.052 5.539 -23.150 1.00 95.56 198 THR A N 1
ATOM 1622 C CA . THR A 1 198 ? 12.245 6.333 -22.812 1.00 95.56 198 THR A CA 1
ATOM 1623 C C . THR A 1 198 ? 13.462 6.016 -23.689 1.00 95.56 198 THR A C 1
ATOM 1625 O O . THR A 1 198 ? 14.559 6.506 -23.420 1.00 95.56 198 THR A O 1
ATOM 1628 N N . TYR A 1 199 ? 13.300 5.199 -24.732 1.00 92.88 199 TYR A N 1
ATOM 1629 C CA . TYR A 1 199 ? 14.357 4.882 -25.692 1.00 92.88 199 TYR A CA 1
ATOM 1630 C C . TYR A 1 199 ? 14.218 5.693 -26.975 1.00 92.88 199 TYR A C 1
ATOM 1632 O O . TYR A 1 199 ? 15.208 6.238 -27.451 1.00 92.88 199 TYR A O 1
ATOM 1640 N N . SER A 1 200 ? 13.003 5.785 -27.525 1.00 91.44 200 SER A N 1
ATOM 1641 C CA . SER A 1 200 ? 12.751 6.457 -28.807 1.00 91.44 200 SER A CA 1
ATOM 1642 C C . SER A 1 200 ? 12.242 7.889 -28.643 1.00 91.44 200 SER A C 1
ATOM 1644 O O . SER A 1 200 ? 12.270 8.654 -29.605 1.00 91.44 200 SER A O 1
ATOM 1646 N N . ASN A 1 201 ? 11.756 8.266 -27.454 1.00 93.38 201 ASN A N 1
ATOM 1647 C CA . ASN A 1 201 ? 11.134 9.564 -27.223 1.00 93.38 201 ASN A CA 1
ATOM 1648 C C . ASN A 1 201 ? 11.725 10.284 -26.000 1.00 93.38 201 ASN A C 1
ATOM 1650 O O . ASN A 1 201 ? 11.674 9.802 -24.867 1.00 93.38 201 ASN A O 1
ATOM 1654 N N . ASN A 1 202 ? 12.245 11.490 -26.237 1.00 90.06 202 ASN A N 1
ATOM 1655 C CA . ASN A 1 202 ? 12.938 12.284 -25.231 1.00 90.06 202 ASN A CA 1
ATOM 1656 C C . ASN A 1 202 ? 12.037 12.951 -24.181 1.00 90.06 202 ASN A C 1
ATOM 1658 O O . ASN A 1 202 ? 12.553 13.369 -23.148 1.00 90.06 202 ASN A O 1
ATOM 1662 N N . THR A 1 203 ? 10.719 13.021 -24.395 1.00 96.88 203 THR A N 1
ATOM 1663 C CA . THR A 1 203 ? 9.778 13.597 -23.419 1.00 96.88 203 THR A CA 1
ATOM 1664 C C . THR A 1 203 ? 9.210 12.555 -22.456 1.00 96.88 203 THR A C 1
ATOM 1666 O O . THR A 1 203 ? 8.731 12.907 -21.379 1.00 96.88 203 THR A O 1
ATOM 1669 N N . GLN A 1 204 ? 9.260 11.266 -22.809 1.00 98.12 204 GLN A N 1
ATOM 1670 C CA . GLN A 1 204 ? 8.627 10.195 -22.029 1.00 98.12 204 GLN A CA 1
ATOM 1671 C C . GLN A 1 204 ? 9.261 10.014 -20.644 1.00 98.12 204 GLN A C 1
ATOM 1673 O O . GLN A 1 204 ? 8.564 9.688 -19.684 1.00 98.12 204 GLN A O 1
ATOM 1678 N N . ALA A 1 205 ? 10.565 10.277 -20.508 1.00 97.56 205 ALA A N 1
ATOM 1679 C CA . ALA A 1 205 ? 11.239 10.223 -19.213 1.00 97.56 205 ALA A CA 1
ATOM 1680 C C . ALA A 1 205 ? 10.735 11.314 -18.252 1.00 97.56 205 ALA A C 1
ATOM 1682 O O . ALA A 1 205 ? 10.523 11.035 -17.071 1.00 97.56 205 ALA A O 1
ATOM 1683 N N . ASP A 1 206 ? 10.487 12.528 -18.753 1.00 98.19 206 ASP A N 1
ATOM 1684 C CA . ASP A 1 206 ? 9.923 13.622 -17.954 1.00 98.19 206 ASP A CA 1
ATOM 1685 C C . ASP A 1 206 ? 8.473 13.332 -17.556 1.00 98.1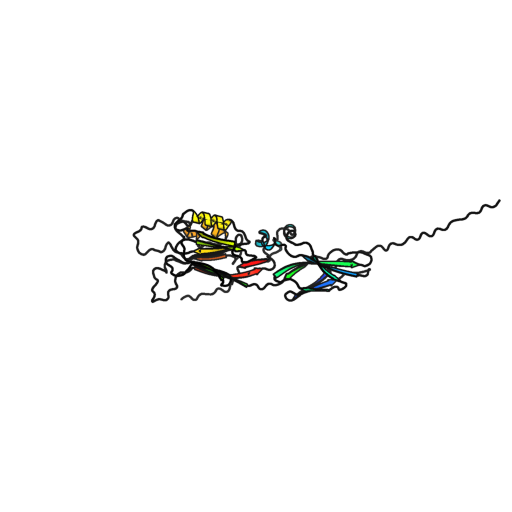9 206 ASP A C 1
ATOM 1687 O O . ASP A 1 206 ? 8.129 13.455 -16.381 1.00 98.19 206 ASP A O 1
ATOM 1691 N N . MET A 1 207 ? 7.654 12.843 -18.493 1.00 98.62 207 MET A N 1
ATOM 1692 C CA . MET A 1 207 ? 6.268 12.446 -18.212 1.00 98.62 207 MET A CA 1
ATOM 1693 C C . MET A 1 207 ? 6.193 11.339 -17.153 1.00 98.62 207 MET A C 1
ATOM 1695 O O . MET A 1 207 ? 5.381 11.419 -16.229 1.00 98.62 207 MET A O 1
ATOM 1699 N N . LEU A 1 208 ? 7.067 10.330 -17.237 1.00 98.69 208 LEU A N 1
ATOM 1700 C CA . LEU A 1 208 ? 7.165 9.285 -16.220 1.00 98.69 208 LEU A CA 1
ATOM 1701 C C . LEU A 1 208 ? 7.584 9.866 -14.861 1.00 98.69 208 LEU A C 1
ATOM 1703 O O . LEU A 1 208 ? 7.002 9.516 -13.835 1.00 98.69 208 LEU A O 1
ATOM 1707 N N . ALA A 1 209 ? 8.561 10.776 -14.837 1.00 98.56 209 ALA A N 1
ATOM 1708 C CA . ALA A 1 209 ? 9.024 11.417 -13.609 1.00 98.56 209 ALA A CA 1
ATOM 1709 C C . ALA A 1 209 ? 7.912 12.225 -12.921 1.00 98.56 209 ALA A C 1
ATOM 1711 O O . ALA A 1 209 ? 7.715 12.109 -11.710 1.00 98.56 209 ALA A O 1
ATOM 1712 N N . GLU A 1 210 ? 7.171 13.028 -13.685 1.00 98.50 210 GLU A N 1
ATOM 1713 C CA . GLU A 1 210 ? 6.008 13.776 -13.199 1.00 98.50 210 GLU A CA 1
ATOM 1714 C C . GLU A 1 210 ? 4.927 12.834 -12.678 1.00 98.50 210 GLU A C 1
ATOM 1716 O O . GLU A 1 210 ? 4.392 13.038 -11.584 1.00 98.50 210 GLU A O 1
ATOM 1721 N N . LYS A 1 211 ? 4.653 11.749 -13.411 1.00 98.62 211 LYS A N 1
ATOM 1722 C CA . LYS A 1 211 ? 3.652 10.773 -12.999 1.00 98.62 211 LYS A CA 1
ATOM 1723 C C . LYS A 1 211 ? 4.035 10.079 -11.695 1.00 98.62 211 LYS A C 1
ATOM 1725 O O . LYS A 1 211 ? 3.181 9.966 -10.820 1.00 98.62 211 LYS A O 1
ATOM 1730 N N . ILE A 1 212 ? 5.296 9.684 -11.516 1.00 98.44 212 ILE A N 1
ATOM 1731 C CA . ILE A 1 212 ? 5.798 9.123 -10.252 1.00 98.44 212 ILE A CA 1
ATOM 1732 C C . ILE A 1 212 ? 5.565 10.101 -9.092 1.00 98.44 212 ILE A C 1
ATOM 1734 O O . ILE A 1 212 ? 5.029 9.705 -8.059 1.00 98.44 212 ILE A O 1
ATOM 1738 N N . ARG A 1 213 ? 5.917 11.380 -9.274 1.00 97.88 213 ARG A N 1
ATOM 1739 C CA . ARG A 1 213 ? 5.772 12.417 -8.235 1.00 97.88 213 ARG A CA 1
ATOM 1740 C C . ARG A 1 213 ? 4.329 12.812 -7.938 1.00 97.88 213 ARG A C 1
ATOM 1742 O O . ARG A 1 213 ? 4.077 13.417 -6.902 1.00 97.88 213 ARG A O 1
ATOM 1749 N N . SER A 1 214 ? 3.389 12.478 -8.821 1.00 97.25 214 SER A N 1
ATOM 1750 C CA . SER A 1 214 ? 1.960 12.707 -8.577 1.00 97.25 214 SER A CA 1
ATOM 1751 C C . SER A 1 214 ? 1.372 11.787 -7.501 1.00 97.25 214 SER A C 1
ATOM 1753 O O . SER A 1 214 ? 0.257 12.029 -7.041 1.00 97.25 214 SER A O 1
ATOM 1755 N N . TYR A 1 215 ? 2.111 10.750 -7.091 1.00 96.94 215 TYR A N 1
ATOM 1756 C CA . TYR A 1 215 ? 1.694 9.809 -6.060 1.00 96.94 215 TYR A CA 1
ATOM 1757 C C . TYR A 1 215 ? 2.370 10.067 -4.721 1.00 96.94 215 TYR A C 1
ATOM 1759 O O . TYR A 1 215 ? 3.465 10.617 -4.617 1.00 96.94 215 TYR A O 1
ATOM 1767 N N . ASP A 1 216 ? 1.698 9.598 -3.683 1.00 93.50 216 ASP A N 1
ATOM 1768 C CA . ASP A 1 216 ? 2.059 9.822 -2.299 1.00 93.50 216 ASP A CA 1
ATOM 1769 C C . ASP A 1 216 ? 2.337 8.512 -1.547 1.00 93.50 216 ASP A C 1
ATOM 1771 O O . ASP A 1 216 ? 2.387 7.421 -2.123 1.00 93.50 216 ASP A O 1
ATOM 1775 N N . SER A 1 217 ? 2.501 8.614 -0.229 1.00 91.94 217 SER A N 1
ATOM 1776 C CA . SER A 1 217 ? 2.766 7.468 0.632 1.00 91.94 217 SER A CA 1
ATOM 1777 C C . SER A 1 217 ? 1.631 6.442 0.664 1.00 91.94 217 SER A C 1
ATOM 1779 O O . SER A 1 217 ? 1.871 5.349 1.151 1.00 91.94 217 SER A O 1
ATOM 1781 N N . ASN A 1 218 ? 0.437 6.695 0.122 1.00 92.94 218 ASN A N 1
ATOM 1782 C CA . ASN A 1 218 ? -0.644 5.705 0.033 1.00 92.94 218 ASN A CA 1
ATOM 1783 C C . ASN A 1 218 ? -0.484 4.739 -1.152 1.00 92.94 218 ASN A C 1
ATOM 1785 O O . ASN A 1 218 ? -1.310 3.840 -1.336 1.00 92.94 218 ASN A O 1
ATOM 1789 N N . HIS A 1 219 ? 0.571 4.892 -1.954 1.00 96.25 219 HIS A N 1
ATOM 1790 C CA . HIS A 1 219 ? 0.762 4.155 -3.197 1.00 96.25 219 HIS A CA 1
ATOM 1791 C C . HIS A 1 219 ? 2.057 3.332 -3.197 1.00 96.25 219 HIS A C 1
ATOM 1793 O O . HIS A 1 219 ? 3.070 3.722 -2.620 1.00 96.25 219 HIS A O 1
ATOM 1799 N N . ILE A 1 220 ? 2.023 2.178 -3.864 1.00 97.88 220 ILE A N 1
ATOM 1800 C CA . ILE A 1 220 ? 3.211 1.406 -4.241 1.00 97.88 220 ILE A CA 1
ATOM 1801 C C . ILE A 1 220 ? 3.491 1.701 -5.709 1.00 97.88 220 ILE A C 1
ATOM 1803 O O . ILE A 1 220 ? 2.628 1.477 -6.560 1.00 97.88 220 ILE A O 1
ATOM 1807 N N . ILE A 1 221 ? 4.697 2.178 -5.992 1.00 98.56 221 ILE A N 1
ATOM 1808 C CA . ILE A 1 221 ? 5.205 2.425 -7.337 1.00 98.56 221 ILE A CA 1
ATOM 1809 C C . ILE A 1 221 ? 5.993 1.205 -7.791 1.00 98.56 221 ILE A C 1
ATOM 1811 O O . ILE A 1 221 ? 6.918 0.770 -7.105 1.00 98.56 221 ILE A O 1
ATOM 1815 N N . ILE A 1 222 ? 5.631 0.664 -8.951 1.00 98.75 222 ILE A N 1
ATOM 1816 C CA . ILE A 1 222 ? 6.299 -0.473 -9.576 1.00 98.75 222 ILE A CA 1
ATOM 1817 C C . ILE A 1 222 ? 6.757 -0.057 -10.965 1.00 98.75 222 ILE A C 1
ATOM 1819 O O . ILE A 1 222 ? 5.950 0.424 -11.761 1.00 98.75 222 ILE A O 1
ATOM 1823 N N . ILE A 1 223 ? 8.034 -0.275 -11.264 1.00 98.69 223 ILE A N 1
ATOM 1824 C CA . ILE A 1 223 ? 8.616 0.004 -12.576 1.00 98.69 223 ILE A CA 1
ATOM 1825 C C . ILE A 1 223 ? 9.339 -1.239 -13.076 1.00 98.69 223 ILE A C 1
ATOM 1827 O O . ILE A 1 223 ? 10.060 -1.895 -12.324 1.00 98.69 223 ILE A O 1
ATOM 1831 N N . ALA A 1 224 ? 9.153 -1.564 -14.350 1.00 98.44 224 ALA A N 1
ATOM 1832 C CA . ALA A 1 224 ? 9.889 -2.628 -15.019 1.00 98.44 224 ALA A CA 1
ATOM 1833 C C . ALA A 1 224 ? 10.288 -2.192 -16.429 1.00 98.44 224 ALA A C 1
ATOM 1835 O O . ALA A 1 224 ? 9.511 -1.525 -17.112 1.00 98.44 224 ALA A O 1
ATOM 1836 N N . SER A 1 225 ? 11.489 -2.556 -16.870 1.00 97.81 225 SER A N 1
ATOM 1837 C CA . SER A 1 225 ? 11.944 -2.298 -18.239 1.00 97.81 225 SER A CA 1
ATOM 1838 C C . SER A 1 225 ? 11.479 -3.375 -19.207 1.00 97.81 225 SER A C 1
ATOM 1840 O O . SER A 1 225 ? 11.263 -4.524 -18.813 1.00 97.81 225 SER A O 1
ATOM 1842 N N . SER A 1 226 ? 11.416 -3.034 -20.488 1.00 95.69 226 SER A N 1
ATOM 1843 C CA . SER A 1 226 ? 11.465 -4.000 -21.583 1.00 95.69 226 SER A CA 1
ATOM 1844 C C . SER A 1 226 ? 12.295 -3.420 -22.726 1.00 95.69 226 SER A C 1
ATOM 1846 O O . SER A 1 226 ? 12.336 -2.202 -22.911 1.00 95.69 226 SER A O 1
ATOM 1848 N N . TYR A 1 227 ? 12.993 -4.296 -23.450 1.00 91.31 227 TYR A N 1
ATOM 1849 C CA . TYR A 1 227 ? 13.875 -3.948 -24.561 1.00 91.31 227 TYR A CA 1
ATOM 1850 C C . TYR A 1 227 ? 15.018 -2.993 -24.174 1.00 91.31 227 TYR A C 1
ATOM 1852 O O . TYR A 1 227 ? 16.097 -3.444 -23.818 1.00 91.31 227 TYR A O 1
ATOM 1860 N N . ALA A 1 228 ? 14.823 -1.682 -24.208 1.00 90.50 228 ALA A N 1
ATOM 1861 C CA . ALA A 1 228 ? 15.830 -0.703 -23.808 1.00 90.50 228 ALA A CA 1
ATOM 1862 C C . ALA A 1 228 ? 15.140 0.562 -23.298 1.00 90.50 228 ALA A C 1
ATOM 1864 O O . ALA A 1 228 ? 14.017 0.855 -23.701 1.00 90.50 228 ALA A O 1
ATOM 1865 N N . TRP A 1 229 ? 15.796 1.299 -22.406 1.00 93.94 229 TRP A N 1
ATOM 1866 C CA . TRP A 1 229 ? 15.214 2.462 -21.718 1.00 93.94 229 TRP A CA 1
ATOM 1867 C C . TRP A 1 229 ? 16.193 3.623 -21.536 1.00 93.94 229 TRP A C 1
ATOM 1869 O O . TRP A 1 229 ? 15.786 4.707 -21.122 1.00 93.94 229 TRP A O 1
ATOM 1879 N N . GLU A 1 230 ? 17.472 3.398 -21.811 1.00 93.06 230 GLU A N 1
ATOM 1880 C CA . GLU A 1 230 ? 18.566 4.262 -21.393 1.00 93.06 230 GLU A CA 1
ATOM 1881 C C . GLU A 1 230 ? 18.804 5.517 -22.255 1.00 93.06 230 GLU A C 1
ATOM 1883 O O . GLU A 1 230 ? 19.148 6.542 -21.669 1.00 93.06 230 GLU A O 1
ATOM 1888 N N . PRO A 1 231 ? 18.638 5.518 -23.597 1.00 90.19 231 PRO A N 1
ATOM 1889 C CA . PRO A 1 231 ? 19.060 6.649 -24.436 1.00 90.19 231 PRO A CA 1
ATOM 1890 C C . PRO A 1 231 ? 18.461 8.012 -24.085 1.00 90.19 231 PRO A C 1
ATOM 1892 O O . PRO A 1 231 ? 19.181 9.011 -24.134 1.00 90.19 231 PRO A O 1
ATOM 1895 N N . TYR A 1 232 ? 17.178 8.067 -23.713 1.00 93.62 232 TYR A N 1
ATOM 1896 C CA . TYR A 1 232 ? 16.536 9.295 -23.237 1.00 93.62 232 TYR A CA 1
ATOM 1897 C C . TYR A 1 232 ? 16.188 9.263 -21.749 1.00 93.62 232 TYR A C 1
ATOM 1899 O O . TYR A 1 232 ? 15.449 10.121 -21.259 1.00 93.62 232 TYR A O 1
ATOM 1907 N N . PHE A 1 233 ? 16.752 8.316 -20.998 1.00 94.56 233 PHE A N 1
ATOM 1908 C CA . PHE A 1 233 ? 16.725 8.397 -19.548 1.00 94.56 233 PHE A CA 1
ATOM 1909 C C . PHE A 1 233 ? 17.442 9.671 -19.091 1.00 94.56 233 PHE A C 1
ATOM 1911 O O . PHE A 1 233 ? 18.528 10.005 -19.563 1.00 94.56 233 PHE A O 1
ATOM 1918 N N . ASN A 1 234 ? 16.827 10.415 -18.174 1.00 94.94 234 ASN A N 1
ATOM 1919 C CA . ASN A 1 234 ? 17.292 11.752 -17.836 1.00 94.94 234 ASN A CA 1
ATOM 1920 C C . ASN A 1 234 ? 17.359 11.990 -16.320 1.00 94.94 234 ASN A C 1
ATOM 1922 O O . ASN A 1 234 ? 16.953 11.168 -15.495 1.00 94.94 234 ASN A O 1
ATOM 1926 N N . LYS A 1 235 ? 17.895 13.155 -15.944 1.00 96.25 235 LYS A N 1
ATOM 1927 C CA . LYS A 1 235 ? 18.061 13.554 -14.539 1.00 96.25 235 LYS A CA 1
ATOM 1928 C C . LYS A 1 235 ? 16.736 13.677 -13.788 1.00 96.25 235 LYS A C 1
ATOM 1930 O O . LYS A 1 235 ? 16.710 13.392 -12.595 1.00 96.25 235 LYS A O 1
ATOM 1935 N N . ASN A 1 236 ? 15.657 14.085 -14.455 1.00 97.06 236 ASN A N 1
ATOM 1936 C CA . ASN A 1 236 ? 14.358 14.268 -13.813 1.00 97.06 236 ASN A CA 1
ATOM 1937 C C . ASN A 1 236 ? 13.769 12.926 -13.385 1.00 97.06 236 ASN A C 1
ATOM 1939 O O . ASN A 1 236 ? 13.314 12.809 -12.244 1.00 97.06 236 ASN A O 1
ATOM 1943 N N . LEU A 1 237 ? 13.836 11.918 -14.257 1.00 97.88 237 LEU A N 1
ATOM 1944 C CA . LEU A 1 237 ? 13.402 10.561 -13.945 1.00 97.88 237 LEU A CA 1
ATOM 1945 C C . LEU A 1 237 ? 14.290 9.910 -12.885 1.00 97.88 237 LEU A C 1
ATOM 1947 O O . LEU A 1 237 ? 13.775 9.366 -11.911 1.00 97.88 237 LEU A O 1
ATOM 1951 N N . ALA A 1 238 ? 15.612 10.038 -13.003 1.00 97.06 238 ALA A N 1
ATOM 1952 C CA . ALA A 1 238 ? 16.525 9.534 -11.980 1.00 97.06 238 ALA A CA 1
ATOM 1953 C C . ALA A 1 238 ? 16.258 10.156 -10.606 1.00 97.06 238 ALA A C 1
ATOM 1955 O O . ALA A 1 238 ? 16.211 9.450 -9.604 1.00 97.06 238 ALA A O 1
ATOM 1956 N N . HIS A 1 239 ? 16.015 11.469 -10.559 1.00 96.75 239 HIS A N 1
ATOM 1957 C CA . HIS A 1 239 ? 15.664 12.152 -9.321 1.00 96.75 239 HIS A CA 1
ATOM 1958 C C . HIS A 1 239 ? 14.346 11.623 -8.736 1.00 96.75 239 HIS A C 1
ATOM 1960 O O . HIS A 1 239 ? 14.287 11.367 -7.538 1.00 96.75 239 HIS A O 1
ATOM 1966 N N . ALA A 1 240 ? 13.322 11.386 -9.567 1.00 97.88 240 ALA A N 1
ATOM 1967 C CA . ALA A 1 240 ? 12.055 10.806 -9.115 1.00 97.88 240 ALA A CA 1
ATOM 1968 C C . ALA A 1 240 ? 12.255 9.399 -8.525 1.00 97.88 240 ALA A C 1
ATOM 1970 O O . ALA A 1 240 ? 11.728 9.097 -7.459 1.00 97.88 240 ALA A O 1
ATOM 1971 N N . LEU A 1 241 ? 13.073 8.555 -9.162 1.00 97.75 241 LEU A N 1
ATOM 1972 C CA . LEU A 1 241 ? 13.421 7.231 -8.634 1.00 97.75 241 LEU A CA 1
ATOM 1973 C C . LEU A 1 241 ? 14.198 7.327 -7.315 1.00 97.75 241 LEU A C 1
ATOM 1975 O O . LEU A 1 241 ? 13.891 6.611 -6.365 1.00 97.75 241 LEU A O 1
ATOM 1979 N N . THR A 1 242 ? 15.148 8.255 -7.203 1.00 95.88 242 THR A N 1
ATOM 1980 C CA . THR A 1 242 ? 15.899 8.503 -5.963 1.00 95.88 242 THR A CA 1
ATOM 1981 C C . THR A 1 242 ? 15.015 9.020 -4.826 1.00 95.88 242 THR A C 1
ATOM 1983 O O . THR A 1 242 ? 15.244 8.687 -3.661 1.00 95.88 242 THR A O 1
ATOM 1986 N N . GLU A 1 243 ? 13.954 9.772 -5.123 1.00 94.44 243 GLU A N 1
ATOM 1987 C CA . GLU A 1 243 ? 12.925 10.141 -4.142 1.00 94.44 243 GLU A CA 1
ATOM 1988 C C . GLU A 1 243 ? 12.163 8.926 -3.586 1.00 94.44 243 GLU A C 1
ATOM 1990 O O . GLU A 1 243 ? 11.688 8.979 -2.450 1.00 94.44 243 GLU A O 1
ATOM 1995 N N . LEU A 1 244 ? 12.145 7.809 -4.320 1.00 95.31 244 LEU A N 1
ATOM 1996 C CA . LEU A 1 244 ? 11.610 6.518 -3.879 1.00 95.31 244 LEU A CA 1
ATOM 1997 C C . LEU A 1 244 ? 12.673 5.572 -3.290 1.00 95.31 244 LEU A C 1
ATOM 1999 O O . LEU A 1 244 ? 12.318 4.516 -2.772 1.00 95.31 244 LEU A O 1
ATOM 2003 N N . GLY A 1 245 ? 13.960 5.930 -3.348 1.00 95.00 245 GLY A N 1
ATOM 2004 C CA . GLY A 1 245 ? 15.081 5.092 -2.901 1.00 95.00 245 GLY A CA 1
ATOM 2005 C C . GLY A 1 245 ? 15.773 4.277 -4.002 1.00 95.00 245 GLY A C 1
ATOM 2006 O O . GLY A 1 245 ? 16.578 3.409 -3.684 1.00 95.00 245 GLY A O 1
ATOM 2007 N N . GLY A 1 246 ? 15.485 4.539 -5.281 1.00 95.00 246 GLY A N 1
ATOM 2008 C CA . GLY A 1 246 ? 16.213 3.971 -6.419 1.00 95.00 246 GLY A CA 1
ATOM 2009 C C . GLY A 1 246 ? 17.494 4.750 -6.737 1.00 95.00 246 GLY A C 1
ATOM 2010 O O . GLY A 1 246 ? 17.460 5.965 -6.950 1.00 95.00 246 GLY A O 1
ATOM 2011 N N . TYR A 1 247 ? 18.629 4.058 -6.780 1.00 94.94 247 TYR A N 1
ATOM 2012 C CA . TYR A 1 247 ? 19.961 4.636 -6.988 1.00 94.94 247 TYR A CA 1
ATOM 2013 C C . TYR A 1 247 ? 20.742 3.975 -8.130 1.00 94.94 247 TYR A C 1
ATOM 2015 O O . TYR A 1 247 ? 21.673 4.589 -8.656 1.00 94.94 247 TYR A O 1
ATOM 2023 N N . LEU A 1 248 ? 20.390 2.750 -8.540 1.00 94.25 248 LEU A N 1
ATOM 2024 C CA . LEU A 1 248 ? 21.149 2.000 -9.548 1.00 94.25 248 LEU A CA 1
ATOM 2025 C C . LEU A 1 248 ? 21.078 2.638 -10.943 1.00 94.25 248 LEU A C 1
ATOM 2027 O O . LEU A 1 248 ? 21.973 2.421 -11.756 1.00 94.25 248 LEU A O 1
ATOM 2031 N N . THR A 1 249 ? 20.065 3.463 -11.213 1.00 93.06 249 THR A N 1
ATOM 2032 C CA . THR A 1 249 ? 19.890 4.165 -12.497 1.00 93.06 249 THR A CA 1
ATOM 2033 C C . THR A 1 249 ? 20.648 5.495 -12.602 1.00 93.06 249 THR A C 1
ATOM 2035 O O . THR A 1 249 ? 20.770 6.045 -13.695 1.00 93.06 249 THR A O 1
ATOM 2038 N N . LEU A 1 250 ? 21.227 6.015 -11.510 1.00 92.31 250 LEU A N 1
ATOM 2039 C CA . LEU A 1 250 ? 21.950 7.300 -11.510 1.00 92.31 250 LEU A CA 1
ATOM 2040 C C . LEU A 1 250 ? 23.065 7.422 -12.571 1.00 92.31 250 LEU A C 1
ATOM 2042 O O . LEU A 1 250 ? 23.185 8.500 -13.168 1.00 92.31 250 LEU A O 1
ATOM 2046 N N . PRO A 1 251 ? 23.872 6.377 -12.859 1.00 89.38 251 PRO A N 1
ATOM 2047 C CA . PRO A 1 251 ? 24.909 6.451 -13.889 1.00 89.38 251 PRO A CA 1
ATOM 2048 C C . PRO A 1 251 ? 24.382 6.773 -15.296 1.00 89.38 251 PRO A C 1
ATOM 2050 O O . PRO A 1 251 ? 25.111 7.372 -16.084 1.00 89.38 251 PRO A O 1
ATOM 2053 N N . PHE A 1 252 ? 23.117 6.450 -15.586 1.00 89.12 252 PHE A N 1
ATOM 2054 C CA . PHE A 1 252 ? 22.483 6.622 -16.899 1.00 89.12 252 PHE A CA 1
ATOM 2055 C C . PHE A 1 252 ? 21.932 8.036 -17.129 1.00 89.12 252 PHE A C 1
ATOM 2057 O O . PHE A 1 252 ? 21.396 8.333 -18.185 1.00 89.12 252 PHE A O 1
ATOM 2064 N N . THR A 1 253 ? 22.077 8.947 -16.160 1.00 87.94 253 THR A N 1
ATOM 2065 C CA . THR A 1 253 ? 21.662 10.358 -16.303 1.00 87.94 253 THR A CA 1
ATOM 2066 C C . THR A 1 253 ? 22.553 11.183 -17.228 1.00 87.94 253 THR A C 1
ATOM 2068 O O . THR A 1 253 ? 22.233 12.333 -17.549 1.00 87.94 253 THR A O 1
ATOM 2071 N N . LYS A 1 254 ? 23.716 10.642 -17.593 1.00 80.69 254 LYS A N 1
ATOM 2072 C CA . LYS A 1 254 ? 24.635 11.264 -18.540 1.00 80.69 254 LYS A CA 1
ATOM 2073 C C . LYS A 1 254 ? 24.234 10.829 -19.948 1.00 80.69 254 LYS A C 1
ATOM 2075 O O . LYS A 1 254 ? 23.914 9.656 -20.116 1.00 80.69 254 LYS A O 1
ATOM 2080 N N . PRO A 1 255 ? 24.297 11.727 -20.94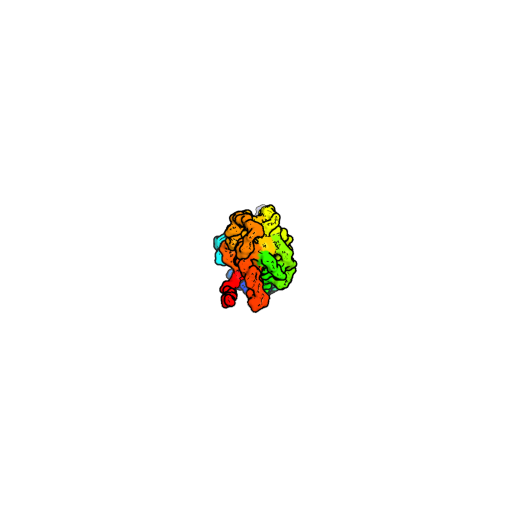9 1.00 68.88 255 PRO A N 1
ATOM 2081 C CA . PRO A 1 255 ? 24.051 11.344 -22.331 1.00 68.88 255 PRO A CA 1
ATOM 2082 C C . PRO A 1 255 ? 24.918 10.141 -22.682 1.00 68.88 255 PRO A C 1
ATOM 2084 O O . PRO A 1 255 ? 26.142 10.193 -22.521 1.00 68.88 255 PRO A O 1
ATOM 2087 N N . ILE A 1 256 ? 24.283 9.066 -23.135 1.00 68.62 256 ILE A N 1
ATOM 2088 C CA . ILE A 1 256 ? 25.014 7.943 -23.703 1.00 68.62 256 ILE A CA 1
ATOM 2089 C C . ILE A 1 256 ? 25.659 8.473 -24.985 1.00 68.62 256 ILE A C 1
ATOM 2091 O O . ILE A 1 256 ? 24.948 9.050 -25.816 1.00 68.62 256 ILE A O 1
ATOM 2095 N N . PRO A 1 257 ? 26.991 8.371 -25.148 1.00 61.06 257 PRO A N 1
ATOM 2096 C CA . PRO A 1 257 ? 27.628 8.784 -26.389 1.00 61.06 257 PRO A CA 1
ATOM 2097 C C . PRO A 1 257 ? 26.952 8.051 -27.550 1.00 61.06 257 PRO A C 1
ATOM 2099 O O . PRO A 1 257 ? 26.739 6.843 -27.468 1.00 61.06 257 PRO A O 1
ATOM 2102 N N . ILE A 1 258 ? 26.584 8.791 -28.603 1.00 58.03 258 ILE A N 1
ATOM 2103 C CA . ILE A 1 258 ? 25.947 8.227 -29.800 1.00 58.03 258 ILE A CA 1
ATOM 2104 C C . ILE A 1 258 ? 26.833 7.080 -30.286 1.00 58.03 258 ILE A C 1
ATOM 2106 O O . ILE A 1 258 ? 27.971 7.312 -30.702 1.00 58.03 258 ILE A O 1
ATOM 2110 N N . ILE A 1 259 ? 26.337 5.846 -30.181 1.00 55.88 259 ILE A N 1
ATOM 2111 C CA . ILE A 1 259 ? 27.098 4.666 -30.579 1.00 55.88 259 ILE A CA 1
ATOM 2112 C C . ILE A 1 259 ? 27.209 4.718 -32.109 1.00 55.88 259 ILE A C 1
ATOM 2114 O O . ILE A 1 259 ? 26.179 4.758 -32.787 1.00 55.88 259 ILE A O 1
ATOM 2118 N N . PRO A 1 260 ? 28.421 4.777 -32.689 1.00 46.97 260 PRO A N 1
ATOM 2119 C CA . PRO A 1 260 ? 28.568 4.747 -34.135 1.00 46.97 260 PRO A CA 1
ATOM 2120 C C . PRO A 1 260 ? 28.002 3.430 -34.679 1.00 46.97 260 PRO A C 1
ATOM 2122 O O . PRO A 1 260 ? 28.316 2.358 -34.167 1.00 46.97 260 PRO A O 1
ATOM 2125 N N . ILE A 1 261 ? 27.213 3.532 -35.753 1.00 51.38 261 ILE A N 1
ATOM 2126 C CA . ILE A 1 261 ? 26.419 2.463 -36.402 1.00 51.38 261 ILE A CA 1
ATOM 2127 C C . ILE A 1 261 ? 27.260 1.230 -36.821 1.00 51.38 261 ILE A C 1
ATOM 2129 O O . ILE A 1 261 ? 26.714 0.194 -37.181 1.00 51.38 261 ILE A O 1
ATOM 2133 N N . TYR A 1 262 ? 28.592 1.304 -36.746 1.00 42.44 262 TYR A N 1
ATOM 2134 C CA . TYR A 1 262 ? 29.517 0.310 -37.295 1.00 42.44 262 TYR A CA 1
ATOM 2135 C C . TYR A 1 262 ? 30.331 -0.479 -36.257 1.00 42.44 262 TYR A C 1
ATOM 2137 O O . TYR A 1 262 ? 31.230 -1.217 -36.652 1.00 42.44 262 TYR A O 1
ATOM 2145 N N . LYS A 1 263 ? 30.077 -0.343 -34.947 1.00 42.47 263 LYS A N 1
ATOM 2146 C CA . LYS A 1 263 ? 30.793 -1.144 -33.938 1.00 42.47 263 LYS A CA 1
ATOM 2147 C C . LYS A 1 263 ? 30.022 -2.410 -33.569 1.00 42.47 263 LYS A C 1
ATOM 2149 O O . LYS A 1 263 ? 29.118 -2.392 -32.743 1.00 42.47 263 LYS A O 1
ATOM 2154 N N . THR A 1 264 ? 30.446 -3.508 -34.176 1.00 48.53 264 THR A N 1
ATOM 2155 C CA . THR A 1 264 ? 30.256 -4.876 -33.696 1.00 48.53 264 THR A CA 1
ATOM 2156 C C . THR A 1 264 ? 30.834 -5.029 -32.273 1.00 48.53 264 THR A C 1
ATOM 2158 O O . THR A 1 264 ? 31.952 -4.581 -32.025 1.00 48.53 264 THR A O 1
ATOM 2161 N N . GLU A 1 265 ? 30.079 -5.662 -31.366 1.00 44.81 265 GLU A N 1
ATOM 2162 C CA . GLU A 1 265 ? 30.516 -6.295 -30.096 1.00 44.81 265 GLU A CA 1
ATOM 2163 C C . GLU A 1 265 ? 30.743 -5.460 -28.809 1.00 44.81 265 GLU A C 1
ATOM 2165 O O . GLU A 1 265 ? 31.022 -6.046 -27.765 1.00 44.81 265 GLU A O 1
ATOM 2170 N N . GLU A 1 266 ? 30.510 -4.142 -28.770 1.00 46.97 266 GLU A N 1
ATOM 2171 C CA . GLU A 1 266 ? 30.465 -3.382 -27.491 1.00 46.97 266 GLU A CA 1
ATOM 2172 C C . GLU A 1 266 ? 29.030 -2.965 -27.099 1.00 46.97 266 GLU A C 1
ATOM 2174 O O . GLU A 1 266 ? 28.779 -1.840 -26.669 1.00 46.97 266 GLU A O 1
ATOM 2179 N N . GLU A 1 267 ? 28.065 -3.885 -27.206 1.00 51.38 267 GLU A N 1
ATOM 2180 C CA . GLU A 1 267 ? 26.645 -3.723 -26.818 1.00 51.38 267 GLU A CA 1
ATOM 2181 C C . GLU A 1 267 ? 26.421 -3.684 -25.282 1.00 51.38 267 GLU A C 1
ATOM 2183 O O . GLU A 1 267 ? 25.414 -4.141 -24.738 1.00 51.38 267 GLU A O 1
ATOM 2188 N N . THR A 1 268 ? 27.375 -3.115 -24.544 1.00 56.97 268 THR A N 1
ATOM 2189 C CA . THR A 1 268 ? 27.414 -3.088 -23.071 1.00 56.97 268 THR A CA 1
ATOM 2190 C C . THR A 1 268 ? 26.694 -1.886 -22.453 1.00 56.97 268 THR A C 1
ATOM 2192 O O . THR A 1 268 ? 26.676 -1.740 -21.233 1.00 56.97 268 THR A O 1
ATOM 2195 N N . VAL A 1 269 ? 26.116 -1.001 -23.273 1.00 67.69 269 VAL A N 1
ATOM 2196 C CA . VAL A 1 269 ? 25.656 0.325 -22.818 1.00 67.69 269 VAL A CA 1
ATOM 2197 C C . VAL A 1 269 ? 24.129 0.469 -22.787 1.00 67.69 269 VAL A C 1
ATOM 2199 O O . VAL A 1 269 ? 23.618 1.329 -22.073 1.00 67.69 269 VAL A O 1
ATOM 2202 N N . ILE A 1 270 ? 23.389 -0.383 -23.502 1.00 81.81 270 ILE A N 1
ATOM 2203 C CA . ILE A 1 270 ? 21.922 -0.321 -23.604 1.00 81.81 270 ILE A CA 1
ATOM 2204 C C . ILE A 1 270 ? 21.282 -1.693 -23.377 1.00 81.81 270 ILE A C 1
ATOM 2206 O O . ILE A 1 270 ? 21.929 -2.726 -23.545 1.00 81.81 270 ILE A O 1
ATOM 2210 N N . GLY A 1 271 ? 19.997 -1.704 -23.029 1.00 87.56 271 GLY A N 1
ATOM 2211 C CA . GLY A 1 271 ? 19.227 -2.927 -22.838 1.00 87.56 271 GLY A CA 1
ATOM 2212 C C . GLY A 1 271 ? 19.393 -3.590 -21.473 1.00 87.56 271 GLY A C 1
ATOM 2213 O O . GLY A 1 271 ? 19.223 -4.801 -21.361 1.00 87.56 271 GLY A O 1
ATOM 2214 N N . HIS A 1 272 ? 19.735 -2.841 -20.431 1.00 91.44 272 HIS A N 1
ATOM 2215 C CA . HIS A 1 272 ? 19.850 -3.342 -19.068 1.00 91.44 272 HIS A CA 1
ATOM 2216 C C . HIS A 1 272 ? 18.467 -3.730 -18.522 1.00 91.44 272 HIS A C 1
ATOM 2218 O O . HIS A 1 272 ? 17.592 -2.867 -18.419 1.00 91.44 272 HIS A O 1
ATOM 2224 N N . PRO A 1 273 ? 18.240 -4.986 -18.092 1.00 94.31 273 PRO A N 1
ATOM 2225 C CA . PRO A 1 273 ? 17.038 -5.314 -17.342 1.00 94.31 273 PRO A CA 1
ATOM 2226 C C . PRO A 1 273 ? 16.975 -4.506 -16.050 1.00 94.31 273 PRO A C 1
ATOM 2228 O O . PRO A 1 273 ? 17.922 -4.514 -15.256 1.00 94.31 273 PRO A O 1
ATOM 2231 N N . TYR A 1 274 ? 15.829 -3.884 -15.808 1.00 97.06 274 TYR A N 1
ATOM 2232 C CA . TYR A 1 274 ? 15.563 -3.086 -14.626 1.00 97.06 274 TYR A CA 1
ATOM 2233 C C . TYR A 1 274 ? 14.194 -3.410 -14.035 1.00 97.06 274 TYR A C 1
ATOM 2235 O O . TYR A 1 274 ? 13.194 -3.502 -14.747 1.00 97.06 274 TYR A O 1
ATOM 2243 N N . ALA A 1 275 ? 14.147 -3.566 -12.718 1.00 98.25 275 ALA A N 1
ATOM 2244 C CA . ALA A 1 275 ? 12.916 -3.664 -11.955 1.00 98.25 275 ALA A CA 1
ATOM 2245 C C . ALA A 1 275 ? 13.055 -2.851 -10.669 1.00 98.25 275 ALA A C 1
ATOM 2247 O O . ALA A 1 275 ? 14.104 -2.866 -10.022 1.00 98.25 275 ALA A O 1
ATOM 2248 N N . PHE A 1 276 ? 11.979 -2.179 -10.286 1.00 98.44 276 PHE A N 1
ATOM 2249 C CA . PHE A 1 276 ? 11.916 -1.352 -9.094 1.00 98.44 276 PHE A CA 1
ATOM 2250 C C . PHE A 1 276 ? 10.543 -1.460 -8.432 1.00 98.44 276 PHE A C 1
ATOM 2252 O O . PHE A 1 276 ? 9.515 -1.499 -9.109 1.00 98.44 276 PHE A O 1
ATOM 2259 N N . ILE A 1 277 ? 10.533 -1.489 -7.102 1.00 98.38 277 ILE A N 1
ATOM 2260 C CA . ILE A 1 277 ? 9.338 -1.352 -6.267 1.00 98.38 277 ILE A CA 1
ATOM 2261 C C . ILE A 1 277 ? 9.673 -0.362 -5.153 1.00 98.38 277 ILE A C 1
ATOM 2263 O O . ILE A 1 277 ? 10.664 -0.559 -4.456 1.00 98.38 277 ILE A O 1
ATOM 2267 N N . GLY A 1 278 ? 8.850 0.660 -4.933 1.00 96.81 278 GLY A N 1
ATOM 2268 C CA . GLY A 1 278 ? 9.069 1.624 -3.853 1.00 96.81 278 GLY A CA 1
ATOM 2269 C C . GLY A 1 278 ? 7.802 2.342 -3.407 1.00 96.81 278 GLY A C 1
ATOM 2270 O O . GLY A 1 278 ? 6.797 2.352 -4.117 1.00 96.81 278 GLY A O 1
ATOM 2271 N N . ILE A 1 279 ? 7.853 2.941 -2.217 1.00 95.56 279 ILE A N 1
ATOM 2272 C CA . ILE A 1 279 ? 6.756 3.735 -1.647 1.00 95.56 279 ILE A CA 1
ATOM 2273 C C . ILE A 1 279 ? 7.203 5.203 -1.520 1.00 95.56 279 ILE A C 1
ATOM 2275 O O . ILE A 1 279 ? 8.219 5.474 -0.864 1.00 95.56 279 ILE A O 1
ATOM 2279 N N . PRO A 1 280 ? 6.463 6.171 -2.098 1.00 94.06 280 PRO A N 1
ATOM 2280 C CA . PRO A 1 280 ? 6.786 7.588 -1.971 1.00 94.06 280 PRO A CA 1
ATOM 2281 C C . PRO A 1 280 ? 6.859 8.052 -0.513 1.00 94.06 280 PRO A C 1
ATOM 2283 O O . PRO A 1 280 ? 6.087 7.629 0.347 1.00 94.06 280 PRO A O 1
ATOM 2286 N N . GLY A 1 281 ? 7.831 8.916 -0.217 1.00 87.50 281 GLY A N 1
ATOM 2287 C CA . GLY A 1 281 ? 8.064 9.435 1.135 1.00 87.50 281 GLY A CA 1
ATOM 2288 C C . GLY A 1 281 ? 8.699 8.440 2.116 1.00 87.50 281 GLY A C 1
ATOM 2289 O O . GLY A 1 281 ? 9.011 8.827 3.240 1.00 87.50 281 GLY A O 1
ATOM 2290 N N . GLN A 1 282 ? 8.951 7.187 1.713 1.00 87.38 282 GLN A N 1
ATOM 2291 C CA . GLN A 1 282 ? 9.513 6.145 2.585 1.00 87.38 282 GLN A CA 1
ATOM 2292 C C . GLN A 1 282 ? 10.957 5.743 2.236 1.00 87.38 282 GLN A C 1
ATOM 2294 O O . GLN A 1 282 ? 11.455 4.744 2.751 1.00 87.38 282 GLN A O 1
ATOM 2299 N N . ARG A 1 283 ? 11.680 6.536 1.429 1.00 86.00 283 ARG A N 1
ATOM 2300 C CA . ARG A 1 283 ? 13.054 6.213 0.978 1.00 86.00 283 ARG A CA 1
ATOM 2301 C C . ARG A 1 283 ? 14.069 5.954 2.101 1.00 86.00 283 ARG A C 1
ATOM 2303 O O . ARG A 1 283 ? 15.029 5.224 1.893 1.00 86.00 2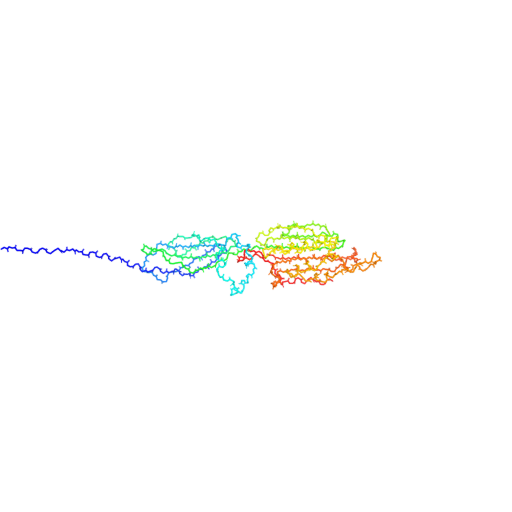83 ARG A O 1
ATOM 2310 N N . TYR A 1 284 ? 13.864 6.540 3.283 1.00 83.00 284 TYR A N 1
ATOM 2311 C CA . TYR A 1 284 ? 14.747 6.368 4.446 1.00 83.00 284 TYR A CA 1
ATOM 2312 C C . TYR A 1 284 ? 14.349 5.200 5.356 1.00 83.00 284 TYR A C 1
ATOM 2314 O O . TYR A 1 284 ? 15.046 4.913 6.327 1.00 83.00 284 TYR A O 1
ATOM 2322 N N . ILE A 1 285 ? 13.225 4.536 5.074 1.00 80.31 285 ILE A N 1
ATOM 2323 C CA . ILE A 1 285 ? 12.765 3.382 5.839 1.00 80.31 285 ILE A CA 1
ATOM 2324 C C . ILE A 1 285 ? 13.324 2.129 5.167 1.00 80.31 285 ILE A C 1
ATOM 2326 O O . ILE A 1 285 ? 12.954 1.787 4.042 1.00 80.31 285 ILE A O 1
ATOM 2330 N N . THR A 1 286 ? 14.220 1.432 5.867 1.00 79.62 286 THR A N 1
ATOM 2331 C CA . THR A 1 286 ? 14.836 0.193 5.381 1.00 79.62 286 THR A CA 1
ATOM 2332 C C . THR A 1 286 ? 13.775 -0.801 4.908 1.00 79.62 286 THR A C 1
ATOM 2334 O O . THR A 1 286 ? 12.848 -1.137 5.647 1.00 79.62 286 THR A O 1
ATOM 2337 N N . GLY A 1 287 ? 13.933 -1.294 3.678 1.00 84.12 287 GLY A N 1
ATOM 2338 C CA . GLY A 1 287 ? 13.052 -2.303 3.094 1.00 84.12 287 GLY A CA 1
ATOM 2339 C C . GLY A 1 287 ? 11.722 -1.785 2.547 1.00 84.12 287 GLY A C 1
ATOM 2340 O O . GLY A 1 287 ? 10.864 -2.599 2.235 1.00 84.12 287 GLY A O 1
ATOM 2341 N N . GLN A 1 288 ? 11.540 -0.465 2.415 1.00 90.56 288 GLN A N 1
ATOM 2342 C CA . GLN A 1 288 ? 10.392 0.131 1.706 1.00 90.56 288 GLN A CA 1
ATOM 2343 C C . GLN A 1 288 ? 10.700 0.486 0.243 1.00 90.56 288 GLN A C 1
ATOM 2345 O O . GLN A 1 288 ? 9.920 1.167 -0.423 1.00 90.56 288 GLN A O 1
ATOM 2350 N N . ASN A 1 289 ? 11.830 -0.001 -0.266 1.00 94.25 289 ASN A N 1
ATOM 2351 C CA . ASN A 1 289 ? 12.200 0.042 -1.670 1.00 94.25 289 ASN A CA 1
ATOM 2352 C C . ASN A 1 289 ? 13.083 -1.161 -2.024 1.00 94.25 289 ASN A C 1
ATOM 2354 O O . ASN A 1 289 ? 13.831 -1.669 -1.187 1.00 94.25 289 ASN A O 1
ATOM 2358 N N . PHE A 1 290 ? 12.956 -1.622 -3.263 1.00 96.00 290 PHE A N 1
ATOM 2359 C CA . PHE A 1 290 ? 13.716 -2.718 -3.845 1.00 96.00 290 PHE A CA 1
ATOM 2360 C C . PHE A 1 290 ? 14.048 -2.346 -5.279 1.00 96.00 290 PHE A C 1
ATOM 2362 O O . PHE A 1 290 ? 13.170 -1.961 -6.048 1.00 96.00 290 PHE A O 1
ATOM 2369 N N . GLU A 1 291 ? 15.310 -2.496 -5.647 1.00 96.31 291 GLU A N 1
ATOM 2370 C CA . GLU A 1 291 ? 15.801 -2.152 -6.972 1.00 96.31 291 GLU A CA 1
ATOM 2371 C C . GLU A 1 291 ? 16.732 -3.254 -7.461 1.00 96.31 291 GLU A C 1
ATOM 2373 O O . GLU A 1 291 ? 17.602 -3.729 -6.728 1.00 96.31 291 GLU A O 1
ATOM 2378 N N . VAL A 1 292 ? 16.543 -3.675 -8.708 1.00 95.69 292 VAL A N 1
ATOM 2379 C CA . VAL A 1 292 ? 17.418 -4.630 -9.379 1.00 95.69 292 VAL A CA 1
ATOM 2380 C C . VAL A 1 292 ? 17.734 -4.083 -10.758 1.00 95.69 292 VAL A C 1
ATOM 2382 O O . VAL A 1 292 ? 16.843 -3.905 -11.583 1.00 95.69 292 VAL A O 1
ATOM 2385 N N . LEU A 1 293 ? 19.021 -3.879 -11.009 1.00 93.25 293 LEU A N 1
ATOM 2386 C CA . LEU A 1 293 ? 19.577 -3.573 -12.318 1.00 93.25 293 LEU A CA 1
ATOM 2387 C C . LEU A 1 293 ? 20.563 -4.685 -12.684 1.00 93.25 293 LEU A C 1
ATOM 2389 O O . LEU A 1 293 ? 21.406 -5.067 -11.867 1.00 93.25 293 LEU A O 1
ATOM 2393 N N . ARG A 1 294 ? 20.454 -5.231 -13.893 1.00 89.44 294 ARG A N 1
ATOM 2394 C CA . ARG A 1 294 ? 21.378 -6.248 -14.414 1.00 89.44 294 ARG A CA 1
ATOM 2395 C C . ARG A 1 294 ? 22.138 -5.709 -15.618 1.00 89.44 294 ARG A C 1
ATOM 2397 O O . ARG A 1 294 ? 21.636 -4.855 -16.334 1.00 89.44 294 ARG A O 1
ATOM 2404 N N . ASN A 1 295 ? 23.341 -6.235 -15.832 1.00 83.44 295 ASN A N 1
ATOM 2405 C CA . ASN A 1 295 ? 24.140 -5.933 -17.016 1.00 83.44 295 ASN A CA 1
ATOM 2406 C C . ASN A 1 295 ? 23.469 -6.502 -18.286 1.00 83.44 295 ASN A C 1
ATOM 2408 O O . ASN A 1 295 ? 22.888 -7.590 -18.227 1.00 83.44 295 ASN A O 1
ATOM 2412 N N . SER A 1 296 ? 23.568 -5.789 -19.410 1.00 75.69 296 SER A N 1
ATOM 2413 C CA . SER A 1 296 ? 23.102 -6.231 -20.731 1.00 75.69 296 SER A CA 1
ATOM 2414 C C . SER A 1 296 ? 24.008 -7.299 -21.370 1.00 75.69 296 SER A C 1
ATOM 2416 O O . SER A 1 296 ? 23.553 -8.070 -22.214 1.00 75.69 296 SER A O 1
ATOM 2418 N N . THR A 1 297 ? 25.268 -7.417 -20.925 1.00 62.12 297 THR A N 1
ATOM 2419 C CA . THR A 1 297 ? 26.328 -8.239 -21.557 1.00 62.12 297 THR A CA 1
ATOM 2420 C C . THR A 1 297 ? 26.051 -9.737 -21.681 1.00 62.12 297 THR A C 1
ATOM 2422 O O . THR A 1 297 ? 26.702 -10.411 -22.474 1.00 62.12 297 THR A O 1
ATOM 2425 N N . ASN A 1 298 ? 25.124 -10.296 -20.903 1.00 52.59 298 ASN A N 1
ATOM 2426 C CA . ASN A 1 298 ? 24.872 -11.741 -20.925 1.00 52.59 298 ASN A CA 1
ATOM 2427 C C . ASN A 1 298 ? 23.930 -12.181 -22.052 1.00 52.59 298 ASN A C 1
ATOM 2429 O O . ASN A 1 298 ? 23.740 -13.380 -22.225 1.00 52.59 298 ASN A O 1
ATOM 2433 N N . TYR A 1 299 ? 23.340 -11.248 -22.806 1.00 51.41 299 TYR A N 1
ATOM 2434 C CA . TYR A 1 299 ? 22.473 -11.603 -23.929 1.00 51.41 299 TYR A CA 1
ATOM 2435 C C . TYR A 1 299 ? 23.275 -12.033 -25.169 1.00 51.41 299 TYR A C 1
ATOM 2437 O O . TYR A 1 299 ? 22.957 -13.042 -25.786 1.00 51.41 299 TYR A O 1
ATOM 2445 N N . PHE A 1 300 ? 24.366 -11.336 -25.494 1.00 50.62 300 PHE A N 1
ATOM 2446 C CA . PHE A 1 300 ? 25.170 -11.627 -26.694 1.00 50.62 300 PHE A CA 1
ATOM 2447 C C . PHE A 1 300 ? 26.031 -12.891 -26.581 1.00 50.62 300 PHE A C 1
ATOM 2449 O O . PHE A 1 300 ? 26.480 -13.419 -27.589 1.00 50.62 300 PHE A O 1
ATOM 2456 N N . ASN A 1 301 ? 26.204 -13.407 -25.360 1.00 50.88 301 ASN A N 1
ATOM 2457 C CA . ASN A 1 301 ? 26.857 -14.688 -25.078 1.00 50.88 301 ASN A CA 1
ATOM 2458 C C . ASN A 1 301 ? 25.842 -15.802 -24.752 1.00 50.88 301 ASN A C 1
ATOM 2460 O O . ASN A 1 301 ? 26.194 -16.789 -24.098 1.00 50.88 301 ASN A O 1
ATOM 2464 N N . TYR A 1 302 ? 24.569 -15.621 -25.121 1.00 49.41 302 TYR A N 1
ATOM 2465 C CA . TYR A 1 302 ? 23.566 -16.671 -24.989 1.00 49.41 302 TYR A CA 1
ATOM 2466 C C . TYR A 1 302 ? 23.838 -17.763 -26.028 1.00 49.41 302 TYR A C 1
ATOM 2468 O O . TYR A 1 302 ? 23.766 -17.531 -27.231 1.00 49.41 302 TYR A O 1
ATOM 2476 N N . ASP A 1 303 ? 24.173 -18.948 -25.534 1.00 53.47 303 ASP A N 1
ATOM 2477 C CA . ASP A 1 303 ? 24.376 -20.164 -26.310 1.00 53.47 303 ASP A CA 1
ATOM 2478 C C . ASP A 1 303 ? 23.320 -21.166 -25.836 1.00 53.47 303 ASP A C 1
ATOM 2480 O O . ASP A 1 303 ? 23.290 -21.485 -24.651 1.00 53.47 303 ASP A O 1
ATOM 2484 N N . ASP A 1 304 ? 22.461 -21.667 -26.729 1.00 55.38 304 ASP A N 1
ATOM 2485 C CA . ASP A 1 304 ? 21.416 -22.653 -26.398 1.00 55.38 304 ASP A CA 1
ATOM 2486 C C . ASP A 1 304 ? 21.979 -23.931 -25.735 1.00 55.38 304 ASP A C 1
ATOM 2488 O O . ASP A 1 304 ? 21.242 -24.681 -25.089 1.00 55.38 304 ASP A O 1
ATOM 2492 N N . THR A 1 305 ? 23.285 -24.190 -25.873 1.00 53.69 305 THR A N 1
ATOM 2493 C CA . THR A 1 305 ? 23.971 -25.350 -25.288 1.00 53.69 305 THR A CA 1
ATOM 2494 C C . THR A 1 305 ? 24.432 -25.136 -23.846 1.00 53.69 305 THR A C 1
ATOM 2496 O O . THR A 1 305 ? 24.605 -26.107 -23.103 1.00 53.69 305 THR A O 1
ATOM 2499 N N . ILE A 1 306 ? 24.583 -23.883 -23.411 1.00 55.91 306 ILE A N 1
ATOM 2500 C CA . ILE A 1 306 ? 24.909 -23.520 -22.034 1.00 55.91 306 ILE A CA 1
ATOM 2501 C C . ILE A 1 306 ? 23.635 -22.915 -21.459 1.00 55.91 306 ILE A C 1
ATOM 2503 O O . ILE A 1 306 ? 23.174 -21.892 -21.938 1.00 55.91 306 ILE A O 1
ATOM 2507 N N . HIS A 1 307 ? 23.042 -23.512 -20.424 1.00 53.38 307 HIS A N 1
ATOM 2508 C CA . HIS A 1 307 ? 21.849 -22.986 -19.741 1.00 53.38 307 HIS A CA 1
ATOM 2509 C C . HIS A 1 307 ? 22.105 -21.646 -19.003 1.00 53.38 307 HIS A C 1
ATOM 2511 O O . HIS A 1 307 ? 21.767 -21.487 -17.829 1.00 53.38 307 HIS A O 1
ATOM 2517 N N . ASN A 1 308 ? 22.724 -20.671 -19.665 1.00 55.22 308 ASN A N 1
ATOM 2518 C CA . ASN A 1 308 ? 22.960 -19.333 -19.180 1.00 55.22 308 ASN A CA 1
ATOM 2519 C C . ASN A 1 308 ? 21.607 -18.646 -19.033 1.00 55.22 308 ASN A C 1
ATOM 2521 O O . ASN A 1 308 ? 20.816 -18.534 -19.970 1.00 55.22 308 ASN A O 1
ATOM 2525 N N . ALA A 1 309 ? 21.317 -18.224 -17.806 1.00 61.88 309 ALA A N 1
ATOM 2526 C CA . ALA A 1 309 ? 20.069 -17.567 -17.477 1.00 61.88 309 ALA A CA 1
ATOM 2527 C C . ALA A 1 309 ? 19.904 -16.297 -18.324 1.00 61.88 309 ALA A C 1
ATOM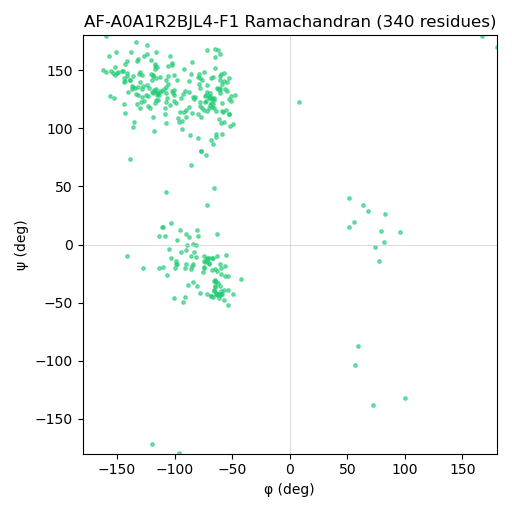 2529 O O . ALA A 1 309 ? 20.725 -15.381 -18.245 1.00 61.88 309 ALA A O 1
ATOM 2530 N N . ILE A 1 310 ? 18.814 -16.239 -19.091 1.00 74.19 310 ILE A N 1
ATOM 2531 C CA . ILE A 1 310 ? 18.415 -15.059 -19.858 1.00 74.19 310 ILE A CA 1
ATOM 2532 C C . ILE A 1 310 ? 18.371 -13.850 -18.898 1.00 74.19 310 ILE A C 1
ATOM 2534 O O . ILE A 1 310 ? 17.694 -13.925 -17.859 1.00 74.19 310 ILE A O 1
ATOM 2538 N N . PRO A 1 311 ? 19.090 -12.747 -19.193 1.00 79.88 311 PRO A N 1
ATOM 2539 C CA . PRO A 1 311 ? 19.252 -11.650 -18.249 1.00 79.88 311 PRO A CA 1
ATOM 2540 C C . PRO A 1 311 ? 17.901 -10.993 -17.955 1.00 79.88 311 PRO A C 1
ATOM 2542 O O . PRO A 1 311 ? 17.265 -10.403 -18.821 1.00 79.88 311 PRO A O 1
ATOM 2545 N N . THR A 1 312 ? 17.449 -11.101 -16.707 1.00 90.69 312 THR A N 1
ATOM 2546 C CA . THR A 1 312 ? 16.203 -10.496 -16.222 1.00 90.69 312 THR A CA 1
ATOM 2547 C C . THR A 1 312 ? 16.431 -9.843 -14.863 1.00 90.69 312 THR A C 1
ATOM 2549 O O . THR A 1 312 ? 17.201 -10.336 -14.032 1.00 90.69 312 THR A O 1
ATOM 2552 N N . ALA A 1 313 ? 15.751 -8.726 -14.616 1.00 94.06 313 ALA A N 1
ATOM 2553 C CA . ALA A 1 313 ? 15.703 -8.093 -13.307 1.00 94.06 313 ALA A CA 1
ATOM 2554 C C . ALA A 1 313 ? 14.424 -8.546 -12.611 1.00 94.06 313 ALA A C 1
ATOM 2556 O O . ALA A 1 313 ? 13.334 -8.168 -13.026 1.00 94.06 313 ALA A O 1
ATOM 2557 N N . ARG A 1 314 ? 14.548 -9.390 -11.584 1.00 95.50 314 ARG A N 1
ATOM 2558 C CA . ARG A 1 314 ? 13.403 -9.963 -10.869 1.00 95.50 314 ARG A CA 1
ATOM 2559 C C . ARG A 1 314 ? 13.371 -9.495 -9.425 1.00 95.50 314 ARG A C 1
ATOM 2561 O O . ARG A 1 314 ? 14.363 -9.642 -8.714 1.00 95.50 314 ARG A O 1
ATOM 2568 N N . ILE A 1 315 ? 12.214 -9.010 -8.992 1.00 96.06 315 ILE A N 1
ATOM 2569 C CA . ILE A 1 315 ? 11.915 -8.690 -7.596 1.00 96.06 315 ILE A CA 1
ATOM 2570 C C . ILE A 1 315 ? 10.689 -9.495 -7.182 1.00 96.06 315 ILE A C 1
ATOM 2572 O O . ILE A 1 315 ? 9.692 -9.536 -7.901 1.00 96.06 315 ILE A O 1
ATOM 2576 N N . ARG A 1 316 ? 10.754 -10.113 -6.004 1.00 95.25 316 ARG A N 1
ATOM 2577 C CA . ARG A 1 316 ? 9.583 -10.620 -5.292 1.00 95.25 316 ARG A CA 1
ATOM 2578 C C . ARG A 1 316 ? 9.598 -10.049 -3.887 1.00 95.25 316 ARG A C 1
ATOM 2580 O O . ARG A 1 316 ? 10.576 -10.239 -3.169 1.00 95.25 316 ARG A O 1
ATOM 2587 N N . VAL A 1 317 ? 8.522 -9.374 -3.508 1.00 94.44 317 VAL A N 1
ATOM 2588 C CA . VAL A 1 317 ? 8.378 -8.751 -2.192 1.00 94.44 317 VAL A CA 1
ATOM 2589 C C . VAL A 1 317 ? 7.069 -9.195 -1.561 1.00 94.44 317 VAL A C 1
ATOM 2591 O O . VAL A 1 317 ? 6.028 -9.209 -2.219 1.00 94.44 317 VAL A O 1
ATOM 2594 N N . ASN A 1 318 ? 7.127 -9.583 -0.293 1.00 94.12 318 ASN A N 1
ATOM 2595 C CA . ASN A 1 318 ? 5.930 -9.831 0.494 1.00 94.12 318 ASN A CA 1
ATOM 2596 C C . ASN A 1 318 ? 5.349 -8.496 0.962 1.00 94.12 318 ASN A C 1
ATOM 2598 O O . ASN A 1 318 ? 6.079 -7.549 1.247 1.00 94.12 318 ASN A O 1
ATOM 2602 N N . LEU A 1 319 ? 4.032 -8.436 1.070 1.00 93.50 319 LEU A N 1
ATOM 2603 C CA . LEU A 1 319 ? 3.306 -7.337 1.671 1.00 93.50 319 LEU A CA 1
ATOM 2604 C C . LEU A 1 319 ? 2.681 -7.818 2.973 1.00 93.50 319 LEU A C 1
ATOM 2606 O O . LEU A 1 319 ? 2.010 -8.853 2.999 1.00 93.50 319 LEU A O 1
ATOM 2610 N N . VAL A 1 320 ? 2.859 -7.027 4.023 1.00 90.62 320 VAL A N 1
ATOM 2611 C CA . VAL A 1 320 ? 2.253 -7.266 5.334 1.00 90.62 320 VAL A CA 1
ATOM 2612 C C . VAL A 1 320 ? 1.288 -6.132 5.627 1.00 90.62 320 VAL A C 1
ATOM 2614 O O . VAL A 1 320 ? 1.646 -4.959 5.502 1.00 90.62 320 VAL A O 1
ATOM 2617 N N . PHE A 1 321 ? 0.055 -6.479 5.987 1.00 89.25 321 PHE A N 1
ATOM 2618 C CA . PHE A 1 321 ? -0.934 -5.495 6.404 1.00 89.25 321 PHE A CA 1
ATOM 2619 C C . PHE A 1 321 ? -0.609 -4.978 7.807 1.00 89.25 321 PHE A C 1
ATOM 2621 O O . PHE A 1 321 ? -0.530 -5.747 8.763 1.00 89.25 321 PHE A O 1
ATOM 2628 N N . ASP A 1 322 ? -0.441 -3.667 7.935 1.00 84.56 322 ASP A N 1
ATOM 2629 C CA . ASP A 1 322 ? -0.270 -3.011 9.222 1.00 84.56 322 ASP A CA 1
ATOM 2630 C C . ASP A 1 322 ? -1.638 -2.604 9.775 1.00 84.56 322 ASP A C 1
ATOM 2632 O O . ASP A 1 322 ? -2.271 -1.679 9.265 1.00 84.56 322 ASP A O 1
ATOM 2636 N N . THR A 1 323 ? -2.099 -3.271 10.834 1.00 78.88 323 THR A N 1
ATOM 2637 C CA . THR A 1 323 ? -3.401 -2.972 11.447 1.00 78.88 323 THR A CA 1
ATOM 2638 C C . THR A 1 323 ? -3.478 -1.565 12.046 1.00 78.88 323 THR A C 1
ATOM 2640 O O . THR A 1 323 ? -4.549 -0.963 12.042 1.00 78.88 323 THR A O 1
ATOM 2643 N N . TYR A 1 324 ? -2.390 -1.001 12.569 1.00 77.69 324 TYR A N 1
ATOM 2644 C CA . TYR A 1 324 ? -2.441 0.347 13.146 1.00 77.69 324 TYR A CA 1
ATOM 2645 C C . TYR A 1 324 ? -2.588 1.394 12.047 1.00 77.69 324 TYR A C 1
ATOM 2647 O O . TYR A 1 324 ? -3.386 2.326 12.151 1.00 77.69 324 TYR A O 1
ATOM 2655 N N . ARG A 1 325 ? -1.839 1.209 10.961 1.00 78.44 325 ARG A N 1
ATOM 2656 C CA . ARG A 1 325 ? -1.821 2.141 9.836 1.00 78.44 325 ARG A CA 1
ATOM 2657 C C . ARG A 1 325 ? -2.941 1.900 8.814 1.00 78.44 325 ARG A C 1
ATOM 2659 O O . ARG A 1 325 ? -3.289 2.822 8.087 1.00 78.44 325 ARG A O 1
ATOM 2666 N N . GLN A 1 326 ? -3.548 0.711 8.811 1.00 83.44 326 GLN A N 1
ATOM 2667 C CA . GLN A 1 326 ? -4.605 0.262 7.888 1.00 83.44 326 GLN A CA 1
ATOM 2668 C C . GLN A 1 326 ? -4.174 0.183 6.412 1.00 83.44 326 GLN A C 1
ATOM 2670 O O . GLN A 1 326 ? -4.976 0.414 5.507 1.00 83.44 326 GLN A O 1
ATOM 2675 N N . PHE A 1 327 ? -2.915 -0.168 6.153 1.00 88.62 327 PHE A N 1
ATOM 2676 C CA . PHE A 1 327 ? -2.406 -0.380 4.797 1.00 88.62 327 PHE A CA 1
ATOM 2677 C C . PHE A 1 327 ? -1.262 -1.394 4.756 1.00 88.62 327 PHE A C 1
ATOM 2679 O O . PHE A 1 327 ? -0.661 -1.736 5.775 1.00 88.62 327 PHE A O 1
ATOM 2686 N N . TYR A 1 328 ? -0.940 -1.867 3.556 1.00 90.75 328 TYR A N 1
ATOM 2687 C CA . TYR A 1 328 ? 0.158 -2.788 3.307 1.00 90.75 328 TYR A CA 1
ATOM 2688 C C . TYR A 1 328 ? 1.517 -2.074 3.305 1.00 90.75 328 TYR A C 1
ATOM 2690 O O . TYR A 1 328 ? 1.703 -1.010 2.702 1.00 90.75 328 TYR A O 1
ATOM 2698 N N . MET A 1 329 ? 2.485 -2.683 3.982 1.00 91.12 329 MET A N 1
ATOM 2699 C CA . MET A 1 329 ? 3.905 -2.326 3.972 1.00 91.12 329 MET A CA 1
ATOM 2700 C C . MET A 1 329 ? 4.678 -3.356 3.151 1.00 91.12 329 MET A C 1
ATOM 2702 O O . MET A 1 329 ? 4.274 -4.521 3.091 1.00 91.12 329 MET A O 1
ATOM 2706 N N . LEU A 1 330 ? 5.812 -2.957 2.574 1.00 92.38 330 LEU A N 1
ATOM 2707 C CA . LEU A 1 330 ? 6.743 -3.931 2.015 1.00 92.38 330 LEU A CA 1
ATOM 2708 C C . LEU A 1 330 ? 7.461 -4.649 3.167 1.00 92.38 330 LEU A C 1
ATOM 2710 O O . LEU A 1 330 ? 8.003 -4.006 4.070 1.00 92.38 330 LEU A O 1
ATOM 2714 N N . GLU A 1 331 ? 7.451 -5.977 3.156 1.00 88.38 331 GLU A N 1
ATOM 2715 C CA . GLU A 1 331 ? 8.149 -6.788 4.146 1.00 88.38 331 GLU A CA 1
ATOM 2716 C C . GLU A 1 331 ? 9.591 -7.024 3.700 1.00 88.38 331 GLU A C 1
ATOM 2718 O O . GLU A 1 331 ? 9.871 -7.653 2.674 1.00 88.38 331 GLU A O 1
ATOM 2723 N N . ASN A 1 332 ? 10.526 -6.546 4.517 1.00 73.62 332 ASN A N 1
ATOM 2724 C CA . ASN A 1 332 ? 11.931 -6.852 4.340 1.00 73.62 332 ASN A CA 1
ATOM 2725 C C . ASN A 1 332 ? 12.222 -8.240 4.908 1.00 73.62 332 ASN A C 1
ATOM 2727 O O . ASN A 1 332 ? 12.536 -8.397 6.090 1.00 73.62 332 ASN A O 1
ATOM 2731 N N . ASN A 1 333 ? 12.127 -9.260 4.059 1.00 57.78 333 ASN A N 1
ATOM 2732 C CA . ASN A 1 333 ? 12.641 -10.577 4.392 1.00 57.78 333 ASN A CA 1
ATOM 2733 C C . ASN A 1 333 ? 14.171 -10.498 4.496 1.00 57.78 333 ASN A C 1
ATOM 2735 O O . ASN A 1 333 ? 14.889 -10.848 3.565 1.00 57.78 333 ASN A O 1
ATOM 2739 N N . HIS A 1 334 ? 14.702 -10.135 5.665 1.00 43.28 334 HIS A N 1
ATOM 2740 C CA . HIS A 1 334 ? 16.126 -10.301 5.979 1.00 43.28 334 HIS A CA 1
ATOM 2741 C C . HIS A 1 334 ? 16.584 -11.778 5.989 1.00 43.28 334 HIS A C 1
ATOM 2743 O O . HIS A 1 334 ? 17.733 -12.075 6.310 1.00 43.28 334 HIS A O 1
ATOM 2749 N N . ARG A 1 335 ? 15.745 -12.725 5.547 1.00 36.88 335 ARG A N 1
ATOM 2750 C CA . ARG A 1 335 ? 16.218 -13.987 4.975 1.00 36.88 335 ARG A CA 1
ATOM 2751 C C . ARG A 1 335 ? 16.704 -13.728 3.552 1.00 36.88 335 ARG A C 1
ATOM 2753 O O . ARG A 1 335 ? 16.005 -13.988 2.579 1.00 36.88 335 ARG A O 1
ATOM 2760 N N . ILE A 1 336 ? 17.929 -13.216 3.462 1.00 33.38 336 ILE A N 1
ATOM 2761 C CA . ILE A 1 336 ? 18.734 -13.190 2.241 1.00 33.38 336 ILE A CA 1
ATOM 2762 C C . ILE A 1 336 ? 18.701 -14.606 1.653 1.00 33.38 336 ILE A C 1
ATOM 2764 O O . ILE A 1 336 ? 19.387 -15.502 2.149 1.00 33.38 336 ILE A O 1
ATOM 2768 N N . PHE A 1 337 ? 17.913 -14.827 0.600 1.00 31.84 337 PHE A N 1
ATOM 2769 C CA . PHE A 1 337 ? 18.160 -15.947 -0.296 1.00 31.84 337 PHE A CA 1
ATOM 2770 C C . PHE A 1 337 ? 19.517 -15.658 -0.930 1.00 31.84 337 PHE A C 1
ATOM 2772 O O . PHE A 1 337 ? 19.623 -14.898 -1.892 1.00 31.84 337 PHE A O 1
ATOM 2779 N N . ARG A 1 338 ? 20.583 -16.226 -0.351 1.00 27.44 338 ARG A N 1
ATOM 2780 C CA . ARG A 1 338 ? 21.833 -16.432 -1.073 1.00 27.44 338 ARG A CA 1
ATOM 2781 C C . ARG A 1 338 ? 21.454 -17.300 -2.264 1.00 27.44 338 ARG A C 1
ATOM 2783 O O . ARG A 1 338 ? 21.344 -18.514 -2.131 1.00 27.44 338 ARG A O 1
ATOM 2790 N N . MET A 1 339 ? 21.189 -16.677 -3.409 1.00 30.86 339 MET A N 1
ATOM 2791 C CA . MET A 1 339 ? 21.283 -17.400 -4.663 1.00 30.86 339 MET A CA 1
ATOM 2792 C C . MET A 1 339 ? 22.720 -17.898 -4.715 1.00 30.86 339 MET A C 1
ATOM 2794 O O . MET A 1 339 ? 23.656 -17.096 -4.660 1.00 30.86 339 MET A O 1
ATOM 2798 N N . ASN A 1 340 ? 22.876 -19.220 -4.682 1.00 26.83 340 ASN A N 1
ATOM 2799 C CA . ASN A 1 340 ? 24.161 -19.855 -4.898 1.00 26.83 340 ASN A CA 1
ATOM 2800 C C . ASN A 1 340 ? 24.777 -19.212 -6.139 1.00 26.83 340 ASN A C 1
ATOM 2802 O O . ASN A 1 340 ? 24.106 -19.088 -7.166 1.00 26.83 340 ASN A O 1
ATOM 2806 N N . LYS A 1 341 ? 26.028 -18.759 -6.013 1.00 28.62 341 LYS A N 1
ATOM 2807 C CA . LYS A 1 341 ? 26.865 -18.545 -7.189 1.00 28.62 341 LYS A CA 1
ATOM 2808 C C . LYS A 1 341 ? 26.825 -19.862 -7.963 1.00 28.62 341 LYS A C 1
ATOM 2810 O O . LYS A 1 341 ? 27.264 -20.875 -7.420 1.00 28.62 341 LYS A O 1
ATOM 2815 N N . VAL A 1 342 ? 26.200 -19.837 -9.136 1.00 35.31 342 VAL A N 1
ATOM 2816 C CA . VAL A 1 342 ? 26.482 -20.812 -10.190 1.00 35.31 342 VAL A CA 1
ATOM 2817 C C . VAL A 1 342 ? 27.807 -20.401 -10.801 1.00 35.31 342 VAL A C 1
ATOM 2819 O O . VAL A 1 342 ? 27.970 -19.176 -11.025 1.00 35.31 342 VAL A O 1
#

Foldseek 3Di:
DDDDDDDDDDDPPPPPPPPPDAFAAKDWPDWDDDQQKTKTAIDGPDDPFDWFKKWKKKKWFAPCLLVDLQLLQDDPVCNVPDDDPVVNVVRIDPIDTDDMGDDRMDIDGHDALTKMWMWMWIQGPRHGIHDIYDIDMDFRHDFDKKKKKWKAFFAPFPAWTFIDIRNHTPDTGADAAKKKWKAFFQPRDTPDIDDFRQPPDLCSLVVVLVVLVVDGQRMKIKMWGHHWHQQNNAPSNCVSCVQFQDDPCVVSNDHDPDDPPPDDDPPFNITWTKIKIGGGPCNVPPQRIDIFTGTNNQQVVDDPVDPRDRHMGMDMWMWGQDSVSNGTGTDDPPPPPPPPDD

pLDDT: mean 82.03, std 18.64, range [26.83, 98.81]

InterPro domains:
  IPR039477 ILEI/PANDER domain [PF15711] (177-246)

Radius of gyration: 32.59 Å; Cα contacts (8 Å, |Δi|>4): 759; chains: 1; bounding box: 92×67×115 Å

Nearest PDB structures (foldseek):
  5lc2-assembly1_A  TM=7.714E-01  e=1.997E-07  Homo sapiens
  5lc2-assembly2_B  TM=7.787E-01  e=4.316E-07  Homo sapiens
  5lc3-assembly1_A  TM=7.514E-01  e=1.041E-06  Mus musculus
  5lc4-assembly2_C  TM=7.633E-01  e=3.942E-05  Mus musculus
  8c6i-assembly1_A  TM=5.756E-01  e=1.253E-04  Homo sapiens

Organism: NCBI:txid5963

Solvent-accessible surface area (backbone atoms only — not comparable to full-atom values): 19112 Å² total; per-residue (Å²): 138,90,83,87,84,86,80,85,84,76,84,82,78,75,73,77,71,78,75,67,70,80,60,55,48,34,43,82,73,45,81,46,72,59,73,40,40,35,43,40,31,46,45,64,92,61,77,98,67,62,70,65,31,31,42,34,30,34,25,38,65,35,91,59,37,50,68,34,62,68,58,64,69,60,53,82,94,49,64,88,74,58,79,56,76,75,73,58,57,76,35,40,43,77,76,42,80,78,44,76,40,73,59,58,55,49,81,44,85,53,64,68,37,35,44,36,41,35,37,34,26,39,28,34,77,86,57,46,66,27,50,71,24,77,79,45,78,50,69,20,69,45,96,50,76,47,35,41,39,38,30,5,16,15,50,90,49,92,63,63,19,36,32,24,51,72,82,43,75,77,41,76,48,80,55,56,5,37,36,44,40,32,27,35,30,61,77,68,45,75,78,47,74,53,76,31,39,10,45,88,32,72,60,33,21,53,54,49,19,53,56,60,66,74,51,47,48,49,29,39,43,33,39,28,21,18,27,32,35,49,70,26,34,33,59,61,30,39,48,44,38,41,54,20,50,43,64,87,61,54,81,43,43,53,82,65,76,83,74,66,98,79,67,82,89,72,67,66,82,53,14,48,8,26,20,39,40,24,22,34,87,31,46,88,43,89,43,33,44,50,73,36,76,39,73,28,62,57,57,86,70,63,43,97,90,51,91,68,75,78,52,57,8,71,48,75,43,44,29,40,50,36,37,88,59,42,30,51,40,59,46,64,66,84,72,70,77,75,73,73,85,124

Secondary structure (DSSP, 8-state):
--------------------PPPPPPEEEEEEEETTEEEEEEE-S--SS-EEEEEEEEE-B-TTGGG-TTGGG--TTSGGG---HHHHHTTBPPPEEEEEESSSEEEEE--TT-EEEEEEEEEETTTEEPPPPPPEEEE-----EEEEEEEEE-TT-SSPEEEEETTEEEEEE--SEEEEEEEETTT--EEEEEEE-TTT-TTHHHHHHHHHHT--TTEEEEEEEES---TT--HHHHHHHHHTT--TTGGGGSPPP---TT--S---SS---EEEEE-TT-TTSTTSEEEEE--STTSTT--TTS-PPP-EEEEEEEEEEETTTTEEEEE-----------

Mean predicted aligned error: 10.4 Å

Sequence (342 aa):
MIFLLLSLFLPILARFQPTCSFIEVPIWVSLRLNSTIGRFEWELPYLEDTIILHELQYATPSSQWCNSLSIGMINWNNPTAIISDFLIDSYWTSYTTIYTGVFRSAWIQLLEGMIYKFRVRSQSLHCGYSGWSEIKYLSTPKNLTAYIEVQGTSYYNPLDTYIKLNGTILYKGSFTGFILSVINRCSLQQVFQEIYDTYSNNTQADMLAEKIRSYDSNHIIIIASSYAWEPYFNKNLAHALTELGGYLTLPFTKPIPIIPIYKTEEETVIGHPYAFIGIPGQRYITGQNFEVLRNSTNYFNYDDTIHNAIPTARIRVNLVFDTYRQFYMLENNHRIFRMNKV